Protein AF-A0A955LWX0-F1 (afdb_monomer_lite)

Sequence (192 aa):
MSISSITYSIIDFLIRSRLTRSAQVLFFIVIPILFGSLTPQLALRVIVLFLISYHINFYNDYCDRFEDSIDAKKRARNLFCSPEDSKQFAIAVVFLNALWIIGLGLTLLFDQSFFLYACAGYLFGVVYSHPKIRVRNRTYWDMIWHGMWPVVGGTPVILSATAIPLSIRLASVGLTFLASVLAQMHQQLHDY

Radius of gyration: 17.3 Å; chains: 1; bounding box: 44×36×43 Å

pLDDT: mean 83.44, std 12.36, range [48.94, 96.56]

InterPro domains:
  IPR000537 UbiA prenyltransferase [PF01040] (40-191)
  IPR044878 UbiA prenyltransferase superfamily [G3DSA:1.10.357.140] (14-169)

Structure (mmCIF, N/CA/C/O backbone):
data_AF-A0A955LWX0-F1
#
_entry.id   AF-A0A955LWX0-F1
#
loop_
_atom_site.group_PDB
_atom_site.id
_atom_site.type_symbol
_atom_site.label_atom_id
_atom_site.label_alt_id
_atom_site.label_comp_id
_atom_site.label_asym_id
_atom_site.label_entity_id
_atom_site.label_seq_id
_atom_site.pdbx_PDB_ins_code
_atom_site.Cartn_x
_atom_site.Cartn_y
_atom_site.Cartn_z
_atom_site.occupancy
_atom_site.B_iso_or_equiv
_atom_site.auth_seq_id
_atom_site.auth_comp_id
_atom_site.auth_asym_id
_atom_site.auth_atom_id
_atom_site.pdbx_PDB_model_num
ATOM 1 N N . MET A 1 1 ? 23.527 18.428 -10.996 1.00 52.94 1 MET A N 1
ATOM 2 C CA . MET A 1 1 ? 22.119 18.169 -10.617 1.00 52.94 1 MET A CA 1
ATOM 3 C C . MET A 1 1 ? 21.973 18.407 -9.115 1.00 52.94 1 MET A C 1
ATOM 5 O O . MET A 1 1 ? 22.662 17.734 -8.354 1.00 52.94 1 MET A O 1
ATOM 9 N N . SER A 1 2 ? 21.198 19.408 -8.685 1.00 52.94 2 SER A N 1
ATOM 10 C CA . SER A 1 2 ? 21.061 19.767 -7.261 1.00 52.94 2 SER A CA 1
ATOM 11 C C . SER A 1 2 ? 20.144 18.783 -6.525 1.00 52.94 2 SER A C 1
ATOM 13 O O . SER A 1 2 ? 19.223 18.229 -7.125 1.00 52.94 2 SER A O 1
ATOM 15 N N . ILE A 1 3 ? 20.352 18.596 -5.217 1.00 51.50 3 ILE A N 1
ATOM 16 C CA . ILE A 1 3 ? 19.479 17.777 -4.352 1.00 51.50 3 ILE A CA 1
ATOM 17 C C . ILE A 1 3 ? 18.010 18.213 -4.493 1.00 51.50 3 ILE A C 1
ATOM 19 O O . ILE A 1 3 ? 17.130 17.365 -4.595 1.00 51.50 3 ILE A O 1
ATOM 23 N N . SER A 1 4 ? 17.755 19.519 -4.634 1.00 55.25 4 SER A N 1
ATOM 24 C CA . SER A 1 4 ? 16.410 20.067 -4.842 1.00 55.25 4 SER A CA 1
ATOM 25 C C . SER A 1 4 ? 15.710 19.531 -6.096 1.00 55.25 4 SER A C 1
ATOM 27 O O . SER A 1 4 ? 14.518 19.251 -6.036 1.00 55.25 4 SER A O 1
ATOM 29 N N . SER A 1 5 ? 16.430 19.322 -7.204 1.00 53.25 5 SER A N 1
ATOM 30 C CA . SER A 1 5 ? 15.841 18.808 -8.453 1.00 53.25 5 SER A CA 1
ATOM 31 C C . SER A 1 5 ? 15.412 17.337 -8.360 1.00 53.25 5 SER A C 1
ATOM 33 O O . SER A 1 5 ? 14.410 16.943 -8.953 1.00 53.25 5 SER A O 1
ATOM 35 N N . ILE A 1 6 ? 16.124 16.536 -7.561 1.00 53.84 6 ILE A N 1
ATOM 36 C CA . ILE A 1 6 ? 15.809 15.121 -7.328 1.00 53.84 6 ILE A CA 1
ATOM 37 C C . ILE A 1 6 ? 14.586 15.005 -6.415 1.00 53.84 6 ILE A C 1
ATOM 39 O O . ILE A 1 6 ? 13.656 14.264 -6.725 1.00 53.84 6 ILE A O 1
ATOM 43 N N . THR A 1 7 ? 14.547 15.776 -5.325 1.00 57.62 7 THR A N 1
ATOM 44 C CA . THR A 1 7 ? 13.405 15.786 -4.402 1.00 57.62 7 THR A CA 1
ATOM 45 C C . THR A 1 7 ? 12.128 16.252 -5.102 1.00 57.62 7 THR A C 1
ATOM 47 O O . THR A 1 7 ? 11.073 15.659 -4.901 1.00 57.62 7 THR A O 1
ATOM 50 N N . TYR A 1 8 ? 12.222 17.261 -5.975 1.00 57.12 8 TYR A N 1
ATOM 51 C CA . TYR A 1 8 ? 11.079 17.757 -6.746 1.00 57.12 8 TYR A CA 1
ATOM 52 C C . TYR A 1 8 ? 10.560 16.720 -7.752 1.00 57.12 8 TYR A C 1
ATOM 54 O O . TYR A 1 8 ? 9.354 16.529 -7.860 1.00 57.12 8 TYR A O 1
ATOM 62 N N . SER A 1 9 ? 11.464 16.002 -8.429 1.00 56.12 9 SER A N 1
ATOM 63 C CA . SER A 1 9 ? 11.113 14.919 -9.359 1.00 56.12 9 SER A CA 1
ATOM 64 C C . SER A 1 9 ? 10.406 13.758 -8.651 1.00 56.12 9 SER A C 1
ATOM 66 O O . SER A 1 9 ? 9.380 13.277 -9.126 1.00 56.12 9 SER A O 1
ATOM 68 N N . ILE A 1 10 ? 10.886 13.361 -7.465 1.00 55.59 10 ILE A N 1
ATOM 69 C CA . ILE A 1 10 ? 10.225 12.336 -6.646 1.00 55.59 10 ILE A CA 1
ATOM 70 C C . ILE A 1 10 ? 8.844 12.827 -6.198 1.00 55.59 10 ILE A C 1
ATOM 72 O O . ILE A 1 10 ? 7.869 12.105 -6.353 1.00 55.59 10 ILE A O 1
ATOM 76 N N . ILE A 1 11 ? 8.719 14.056 -5.691 1.00 59.41 11 ILE A N 1
ATOM 77 C CA . ILE A 1 11 ? 7.434 14.585 -5.207 1.00 59.41 11 ILE A CA 1
ATOM 78 C C . ILE A 1 11 ? 6.406 14.718 -6.344 1.00 59.41 11 ILE A C 1
ATOM 80 O O . ILE A 1 11 ? 5.280 14.247 -6.189 1.00 59.41 11 ILE A O 1
ATOM 84 N N . ASP A 1 12 ? 6.774 15.289 -7.494 1.00 51.41 12 ASP A N 1
ATOM 85 C CA . ASP A 1 12 ? 5.869 15.426 -8.649 1.00 51.41 12 ASP A CA 1
ATOM 86 C C . ASP A 1 12 ? 5.446 14.047 -9.197 1.00 51.41 12 ASP A C 1
ATOM 88 O O . ASP A 1 12 ? 4.275 13.818 -9.508 1.00 51.41 12 ASP A O 1
ATOM 92 N N . PHE A 1 13 ? 6.363 13.073 -9.199 1.00 53.59 13 PHE A N 1
ATOM 93 C CA . PHE A 1 13 ? 6.075 11.677 -9.533 1.00 53.59 13 PHE A CA 1
ATOM 94 C C . PHE A 1 13 ? 5.065 11.024 -8.575 1.00 53.59 13 PHE A C 1
ATOM 96 O O . PHE A 1 13 ? 4.112 10.372 -9.021 1.00 53.59 13 PHE A O 1
ATOM 103 N N . LEU A 1 14 ? 5.256 11.201 -7.262 1.00 52.16 14 LEU A N 1
ATOM 104 C CA . LEU A 1 14 ? 4.371 10.651 -6.231 1.00 52.16 14 LEU A CA 1
ATOM 105 C C . LEU A 1 14 ? 2.956 11.247 -6.320 1.00 52.16 14 LEU A C 1
ATOM 107 O O . LEU A 1 14 ? 1.973 10.538 -6.096 1.00 52.16 14 LEU A O 1
ATOM 111 N N . ILE A 1 15 ? 2.851 12.525 -6.696 1.00 53.41 15 ILE A N 1
ATOM 112 C CA . ILE A 1 15 ? 1.578 13.237 -6.857 1.00 53.41 15 ILE A CA 1
ATOM 113 C C . ILE A 1 15 ? 0.840 12.780 -8.126 1.00 53.41 15 ILE A C 1
ATOM 115 O O . ILE A 1 15 ? -0.352 12.479 -8.060 1.00 53.41 15 ILE A O 1
ATOM 119 N N . ARG A 1 16 ? 1.519 12.672 -9.277 1.00 49.97 16 ARG A N 1
ATOM 120 C CA . ARG A 1 16 ? 0.861 12.395 -10.571 1.00 49.97 16 ARG A CA 1
ATOM 121 C C . ARG A 1 16 ? 0.426 10.944 -10.777 1.00 49.97 16 ARG A C 1
ATOM 123 O O . ARG A 1 16 ? -0.542 10.707 -11.493 1.00 49.97 16 ARG A O 1
ATOM 130 N N . SER A 1 17 ? 1.121 9.968 -10.193 1.00 48.94 17 SER A N 1
ATOM 131 C CA . SER A 1 17 ? 0.937 8.554 -10.562 1.00 48.94 17 SER A CA 1
ATOM 132 C C . SER A 1 17 ? -0.046 7.768 -9.680 1.00 48.94 17 SER A C 1
ATOM 134 O O . SER A 1 17 ? -0.407 6.649 -10.047 1.00 48.94 17 SER A O 1
ATOM 136 N N . ARG A 1 18 ? -0.466 8.282 -8.507 1.00 59.38 18 ARG A N 1
ATOM 137 C CA . ARG A 1 18 ? -1.044 7.409 -7.452 1.00 59.38 18 ARG A CA 1
ATOM 138 C C . ARG A 1 18 ? -2.243 7.944 -6.659 1.00 59.38 18 ARG A C 1
ATOM 140 O O . ARG A 1 18 ? -2.721 7.237 -5.774 1.00 59.38 18 ARG A O 1
ATOM 147 N N . LEU A 1 19 ? -2.791 9.116 -6.994 1.00 50.66 19 LEU A N 1
ATOM 148 C CA . LEU A 1 19 ? -3.931 9.734 -6.284 1.00 50.66 19 LEU A CA 1
ATOM 149 C C . LEU A 1 19 ? -5.170 8.822 -6.143 1.00 50.66 19 LEU A C 1
ATOM 151 O O . LEU A 1 19 ? -5.818 8.833 -5.099 1.00 50.66 19 LEU A O 1
ATOM 155 N N . THR A 1 20 ? -5.468 7.972 -7.129 1.00 51.31 20 THR A N 1
ATOM 156 C CA . THR A 1 20 ? -6.607 7.035 -7.075 1.00 51.31 20 THR A CA 1
ATOM 157 C C . THR A 1 20 ? -6.400 5.870 -6.105 1.00 51.31 20 THR A C 1
ATOM 159 O O . THR A 1 20 ? -7.353 5.455 -5.451 1.00 51.31 20 THR A O 1
ATOM 162 N N . ARG A 1 21 ? -5.167 5.369 -5.928 1.00 55.22 21 ARG A N 1
ATOM 163 C CA . ARG A 1 21 ? -4.859 4.329 -4.920 1.00 55.22 21 ARG A CA 1
ATOM 164 C C . ARG A 1 21 ? -4.699 4.932 -3.518 1.00 55.22 21 ARG A C 1
ATOM 166 O O . ARG A 1 21 ? -5.080 4.304 -2.534 1.00 55.22 21 ARG A O 1
ATOM 173 N N . SER A 1 22 ? -4.253 6.188 -3.428 1.00 59.59 22 SER A N 1
ATOM 174 C CA . SER A 1 22 ? -4.265 6.987 -2.193 1.00 59.59 22 SER A CA 1
ATOM 175 C C . SER A 1 22 ? -5.683 7.260 -1.674 1.00 59.59 22 SER A C 1
ATOM 177 O O . SER A 1 22 ? -5.865 7.420 -0.470 1.00 59.59 22 SER A O 1
ATOM 179 N N . ALA A 1 23 ? -6.699 7.267 -2.546 1.00 62.84 23 ALA A N 1
ATOM 180 C CA . ALA A 1 23 ? -8.089 7.501 -2.153 1.00 62.84 23 ALA A CA 1
ATOM 181 C C . ALA A 1 23 ? -8.643 6.422 -1.203 1.00 62.84 23 ALA A C 1
ATOM 183 O O . ALA A 1 23 ? -9.420 6.736 -0.304 1.00 62.84 23 ALA A O 1
ATOM 184 N N . GLN A 1 24 ? -8.192 5.168 -1.332 1.00 66.81 24 GLN A N 1
ATOM 185 C CA . GLN A 1 24 ? -8.552 4.103 -0.386 1.00 66.81 24 GLN A CA 1
ATOM 186 C C . GLN A 1 24 ? -7.947 4.365 0.999 1.00 66.81 24 GLN A C 1
ATOM 188 O O . GLN A 1 24 ? -8.608 4.162 2.013 1.00 66.81 24 GLN A O 1
ATOM 193 N N . VAL A 1 25 ? -6.717 4.889 1.049 1.00 70.50 25 VAL A N 1
ATOM 194 C CA . VAL A 1 25 ? -6.069 5.283 2.309 1.00 70.50 25 VAL A CA 1
ATOM 195 C C . VAL A 1 25 ? -6.791 6.463 2.959 1.00 70.50 25 VAL A C 1
ATOM 197 O O . VAL A 1 25 ? -6.999 6.460 4.170 1.00 70.50 25 VAL A O 1
ATOM 200 N N . LEU A 1 26 ? -7.247 7.431 2.157 1.00 72.38 26 LEU A N 1
ATOM 201 C CA . LEU A 1 26 ? -8.065 8.546 2.639 1.00 72.38 26 LEU A CA 1
ATOM 202 C C . LEU A 1 26 ? -9.364 8.058 3.288 1.00 72.38 26 LEU A C 1
ATOM 204 O O . LEU A 1 26 ? -9.781 8.620 4.296 1.00 72.38 26 LEU A O 1
ATOM 208 N N . PHE A 1 27 ? -9.962 6.976 2.788 1.00 75.06 27 PHE A N 1
ATOM 209 C CA . PHE A 1 27 ? -11.161 6.382 3.383 1.00 75.06 27 PHE A CA 1
ATOM 210 C C . PHE A 1 27 ? -10.931 5.916 4.833 1.00 75.06 27 PHE A C 1
ATOM 212 O O . PHE A 1 27 ? -11.786 6.123 5.695 1.00 75.06 27 PHE A O 1
ATOM 219 N N . PHE A 1 28 ? -9.738 5.386 5.134 1.00 77.25 28 PHE A N 1
ATOM 220 C CA . PHE A 1 28 ? -9.347 4.981 6.491 1.00 77.25 28 PHE A CA 1
ATOM 221 C C . PHE A 1 28 ? -9.039 6.160 7.430 1.00 77.25 28 PHE A C 1
ATOM 223 O O . PHE A 1 28 ? -8.894 5.942 8.628 1.00 77.25 28 PHE A O 1
ATOM 230 N N . ILE A 1 29 ? -8.962 7.393 6.919 1.00 82.94 29 ILE A N 1
ATOM 231 C CA . ILE A 1 29 ? -8.815 8.623 7.718 1.00 82.94 29 ILE A CA 1
ATOM 232 C C . ILE A 1 29 ? -10.163 9.327 7.873 1.00 82.94 29 ILE A C 1
ATOM 234 O O . ILE A 1 29 ? -10.540 9.721 8.975 1.00 82.94 29 ILE A O 1
ATOM 238 N N . VAL A 1 30 ? -10.902 9.469 6.771 1.00 84.81 30 VAL A N 1
ATOM 239 C CA . VAL A 1 30 ? -12.153 10.232 6.714 1.00 84.81 30 VAL A CA 1
ATOM 240 C C . VAL A 1 30 ? -13.203 9.632 7.638 1.00 84.81 30 VAL A C 1
ATOM 242 O O . VAL A 1 30 ? -13.799 10.371 8.415 1.00 84.81 30 VAL A O 1
ATOM 245 N N . ILE A 1 31 ? -13.405 8.310 7.619 1.00 83.94 31 ILE A N 1
ATOM 246 C CA . ILE A 1 31 ? -14.417 7.687 8.482 1.00 83.94 31 ILE A CA 1
ATOM 247 C C . ILE A 1 31 ? -14.078 7.918 9.963 1.00 83.94 31 ILE A C 1
ATOM 249 O O . ILE A 1 31 ? -14.938 8.435 10.675 1.00 83.94 31 ILE A O 1
ATOM 253 N N . PRO A 1 32 ? -12.852 7.651 10.457 1.00 85.19 32 PRO A N 1
ATOM 254 C CA . PRO A 1 32 ? -12.531 7.987 11.837 1.00 85.19 32 PRO A CA 1
ATOM 255 C C . PRO A 1 32 ? -12.725 9.457 12.207 1.00 85.19 32 PRO A C 1
ATOM 257 O O . PRO A 1 32 ? -13.212 9.724 13.304 1.00 85.19 32 PRO A O 1
ATOM 260 N N . ILE A 1 33 ? -12.402 10.397 11.310 1.00 87.31 33 ILE A N 1
ATOM 261 C CA . ILE A 1 33 ? -12.633 11.834 11.530 1.00 87.31 33 ILE A CA 1
ATOM 262 C C . ILE A 1 33 ? -14.126 12.139 11.674 1.00 87.31 33 ILE A C 1
ATOM 264 O O . ILE A 1 33 ? -14.513 12.804 12.632 1.00 87.31 33 ILE A O 1
ATOM 268 N N . LEU A 1 34 ? -14.965 11.629 10.767 1.00 87.88 34 LEU A N 1
ATOM 269 C CA . LEU A 1 34 ? -16.415 11.863 10.784 1.00 87.88 34 LEU A CA 1
ATOM 270 C C . LEU A 1 34 ? -17.077 11.368 12.076 1.00 87.88 34 LEU A C 1
ATOM 272 O O . LEU A 1 34 ? -18.068 11.939 12.519 1.00 87.88 34 LEU A O 1
ATOM 276 N N . PHE A 1 35 ? -16.508 10.333 12.693 1.00 88.31 35 PHE A N 1
ATOM 277 C CA . PHE A 1 35 ? -16.977 9.767 13.958 1.00 88.31 35 PHE A CA 1
ATOM 278 C C . PHE A 1 35 ? -16.221 10.297 15.190 1.00 88.31 35 PHE A C 1
ATOM 280 O O . PHE A 1 35 ? -16.404 9.766 16.282 1.00 88.31 35 PHE A O 1
ATOM 287 N N . GLY A 1 36 ? -15.345 11.302 15.044 1.00 87.06 36 GLY A N 1
ATOM 288 C CA . GLY A 1 36 ? -14.572 11.861 16.163 1.00 87.06 36 GLY A CA 1
ATOM 289 C C . GLY A 1 36 ? -13.649 10.844 16.848 1.00 87.06 36 GLY A C 1
ATOM 290 O O . GLY A 1 36 ? -13.374 10.946 18.038 1.00 87.06 36 GLY A O 1
ATOM 291 N N . SER A 1 37 ? -13.198 9.834 16.103 1.00 88.44 37 SER A N 1
ATOM 292 C CA . SER A 1 37 ? -12.504 8.644 16.615 1.00 88.44 37 SER A CA 1
ATOM 293 C C . SER A 1 37 ? -11.045 8.529 16.168 1.00 88.44 37 SER A C 1
ATOM 295 O O . SER A 1 37 ? -10.390 7.519 16.432 1.00 88.44 37 SER A O 1
ATOM 297 N N . LEU A 1 38 ? -10.514 9.552 15.489 1.00 90.69 38 LEU A N 1
ATOM 298 C CA . LEU A 1 38 ? -9.122 9.570 15.051 1.00 90.69 38 LEU A CA 1
ATOM 299 C C . LEU A 1 38 ? -8.184 9.785 16.248 1.00 90.69 38 LEU A C 1
ATOM 301 O O . LEU A 1 38 ? -7.922 10.910 16.665 1.00 90.69 38 LEU A O 1
ATOM 305 N N . THR A 1 39 ? -7.654 8.691 16.788 1.00 92.25 39 THR A N 1
ATOM 306 C CA . THR A 1 39 ? -6.594 8.726 17.804 1.00 92.25 39 THR A CA 1
ATOM 307 C C . THR A 1 39 ? -5.210 8.815 17.149 1.00 92.25 39 THR A C 1
ATOM 309 O O . THR A 1 39 ? -5.052 8.393 15.997 1.00 92.25 39 THR A O 1
ATOM 312 N N . PRO A 1 40 ? -4.167 9.291 17.859 1.00 92.25 40 PRO A N 1
ATOM 313 C CA . PRO A 1 40 ? -2.793 9.265 17.349 1.00 92.25 40 PRO A CA 1
ATOM 314 C C . PRO A 1 40 ? -2.333 7.858 16.939 1.00 92.25 40 PRO A C 1
ATOM 316 O O . PRO A 1 40 ? -1.665 7.690 15.921 1.00 92.25 40 PRO A O 1
ATOM 319 N N . GLN A 1 41 ? -2.741 6.832 17.692 1.00 92.06 41 GLN A N 1
ATOM 320 C CA . GLN A 1 41 ? -2.445 5.435 17.383 1.00 92.06 41 GLN A CA 1
ATOM 321 C C . GLN A 1 41 ? -3.115 5.000 16.076 1.00 92.06 41 GLN A C 1
ATOM 323 O O . GLN A 1 41 ? -2.469 4.361 15.247 1.00 92.06 41 GLN A O 1
ATOM 328 N N . LEU A 1 42 ? -4.384 5.363 15.863 1.00 91.12 42 LEU A N 1
ATOM 329 C CA . LEU A 1 42 ? -5.096 5.053 14.624 1.00 91.12 42 LEU A CA 1
ATOM 330 C C . LEU A 1 42 ? -4.486 5.795 13.428 1.00 91.12 42 LEU A C 1
ATOM 332 O O . LEU A 1 42 ? -4.263 5.184 12.385 1.00 91.12 42 LEU A O 1
ATOM 336 N N . ALA A 1 43 ? -4.136 7.072 13.593 1.00 91.19 43 ALA A N 1
ATOM 337 C CA . ALA A 1 43 ? -3.443 7.848 12.567 1.00 91.19 43 ALA A CA 1
ATOM 338 C C . ALA A 1 43 ? -2.106 7.198 12.173 1.00 91.19 43 ALA A C 1
ATOM 340 O O . ALA A 1 43 ? -1.821 7.037 10.986 1.00 91.19 43 ALA A O 1
ATOM 341 N N . LEU A 1 44 ? -1.316 6.739 13.150 1.00 93.19 44 LEU A N 1
ATOM 342 C CA . LEU A 1 44 ? -0.051 6.054 12.886 1.00 93.19 44 LEU A CA 1
ATOM 343 C C . LEU A 1 44 ? -0.254 4.704 12.174 1.00 93.19 44 LEU A C 1
ATOM 345 O O . LEU A 1 44 ? 0.510 4.375 11.268 1.00 93.19 44 LEU A O 1
ATOM 349 N N . ARG A 1 45 ? -1.313 3.949 12.502 1.00 92.56 45 ARG A N 1
ATOM 350 C CA . ARG A 1 45 ? -1.685 2.721 11.767 1.00 92.56 45 ARG A CA 1
ATOM 351 C C . ARG A 1 45 ? -2.050 3.011 10.311 1.00 92.56 45 ARG A C 1
ATOM 353 O O . ARG A 1 45 ? -1.665 2.2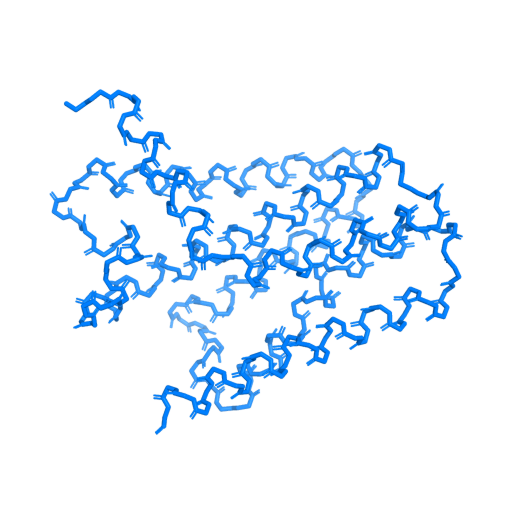47 9.428 1.00 92.56 45 ARG A O 1
ATOM 360 N N . VAL A 1 46 ? -2.737 4.123 10.043 1.00 90.56 46 VAL A N 1
ATOM 361 C CA . VAL A 1 46 ? -3.019 4.556 8.666 1.00 90.56 46 VAL A CA 1
ATOM 362 C C . VAL A 1 46 ? -1.734 4.940 7.927 1.00 90.56 46 VAL A C 1
ATOM 364 O O . VAL A 1 46 ? -1.569 4.559 6.770 1.00 90.56 46 VAL A O 1
ATOM 367 N N . ILE A 1 47 ? -0.797 5.631 8.586 1.00 91.88 47 ILE A N 1
ATOM 368 C CA . ILE A 1 47 ? 0.521 5.945 8.006 1.00 91.88 47 ILE A CA 1
ATOM 369 C C . ILE A 1 47 ? 1.265 4.657 7.636 1.00 91.88 47 ILE A C 1
ATOM 371 O O . ILE A 1 47 ? 1.800 4.555 6.535 1.00 91.88 47 ILE A O 1
ATOM 375 N N . VAL A 1 48 ? 1.255 3.644 8.506 1.00 92.94 48 VAL A N 1
ATOM 376 C CA . VAL A 1 48 ? 1.829 2.329 8.184 1.00 92.94 48 VAL A CA 1
ATOM 377 C C . VAL A 1 48 ? 1.167 1.731 6.944 1.00 92.94 48 VAL A C 1
ATOM 379 O O . VAL A 1 48 ? 1.866 1.337 6.013 1.00 92.94 48 VAL A O 1
ATOM 382 N N . LEU A 1 49 ? -0.166 1.698 6.885 1.00 90.25 49 LEU A N 1
ATOM 383 C CA . LEU A 1 49 ? -0.886 1.163 5.728 1.00 90.25 49 LEU A CA 1
ATOM 384 C C . LEU A 1 49 ? -0.557 1.923 4.434 1.00 90.25 49 LEU A C 1
ATOM 386 O O . LEU A 1 49 ? -0.427 1.315 3.367 1.00 90.25 49 LEU A O 1
ATOM 390 N N . PHE A 1 50 ? -0.383 3.241 4.526 1.00 89.12 50 PHE A N 1
ATOM 391 C CA . PHE A 1 50 ? 0.071 4.069 3.416 1.00 89.12 50 PHE A CA 1
ATOM 392 C C . PHE A 1 50 ? 1.462 3.645 2.935 1.00 89.12 50 PHE A C 1
ATOM 394 O O . PHE A 1 50 ? 1.635 3.417 1.739 1.00 89.12 50 PHE A O 1
ATOM 401 N N . LEU A 1 51 ? 2.423 3.468 3.848 1.00 92.00 51 LEU A N 1
ATOM 402 C CA . LEU A 1 51 ? 3.783 3.022 3.523 1.00 92.00 51 LEU A CA 1
ATOM 403 C C . LEU A 1 51 ? 3.788 1.642 2.856 1.00 92.00 51 LEU A C 1
ATOM 405 O O . LEU A 1 51 ? 4.447 1.473 1.830 1.00 92.00 51 LEU A O 1
ATOM 409 N N . ILE A 1 52 ? 3.005 0.686 3.374 1.00 91.25 52 ILE A N 1
ATOM 410 C CA . ILE A 1 52 ? 2.872 -0.648 2.768 1.00 91.25 52 ILE A CA 1
ATOM 411 C C . ILE A 1 52 ? 2.282 -0.524 1.357 1.00 91.25 52 ILE A C 1
ATOM 413 O O . ILE A 1 52 ? 2.847 -1.053 0.403 1.00 91.25 52 ILE A O 1
ATOM 417 N N . SER A 1 53 ? 1.185 0.224 1.194 1.00 88.38 53 SER A N 1
ATOM 418 C CA . SER A 1 53 ? 0.554 0.447 -0.117 1.00 88.38 53 SER A CA 1
ATOM 419 C C . SER A 1 53 ? 1.543 1.057 -1.112 1.00 88.38 53 SER A C 1
ATOM 421 O O . SER A 1 53 ? 1.630 0.641 -2.268 1.00 88.38 53 SER A O 1
ATOM 423 N N . TYR A 1 54 ? 2.316 2.049 -0.669 1.00 88.88 54 TYR A N 1
ATOM 424 C CA . TYR A 1 54 ? 3.328 2.702 -1.487 1.00 88.88 54 TYR A CA 1
ATOM 425 C C . TYR A 1 54 ? 4.443 1.749 -1.891 1.00 88.88 54 TYR A C 1
ATOM 427 O O . TYR A 1 54 ? 4.793 1.715 -3.073 1.00 88.88 54 TYR A O 1
ATOM 435 N N . HIS A 1 55 ? 4.944 0.954 -0.944 1.00 91.94 55 HIS A N 1
ATOM 436 C CA . HIS A 1 55 ? 5.944 -0.071 -1.201 1.00 91.94 55 HIS A CA 1
ATOM 437 C C . HIS A 1 55 ? 5.452 -1.069 -2.243 1.00 91.94 55 HIS A C 1
ATOM 439 O O . HIS A 1 55 ? 6.150 -1.297 -3.219 1.00 91.94 55 HIS A O 1
ATOM 445 N N . ILE A 1 56 ? 4.253 -1.637 -2.079 1.00 90.62 56 ILE A N 1
ATOM 446 C CA . ILE A 1 56 ? 3.704 -2.636 -3.010 1.00 90.62 56 ILE A CA 1
ATOM 447 C C . ILE A 1 56 ? 3.638 -2.073 -4.428 1.00 90.62 56 ILE A C 1
ATOM 449 O O . ILE A 1 56 ? 4.070 -2.719 -5.378 1.00 90.62 56 ILE A O 1
ATOM 453 N N . ASN A 1 57 ? 3.158 -0.841 -4.572 1.00 87.31 57 ASN A N 1
ATOM 454 C CA . ASN A 1 57 ? 3.107 -0.182 -5.869 1.00 87.31 57 ASN A CA 1
ATOM 455 C C . ASN A 1 57 ? 4.519 0.080 -6.439 1.00 87.31 57 ASN A C 1
ATOM 457 O O . ASN A 1 57 ? 4.739 -0.085 -7.630 1.00 87.31 57 ASN A O 1
ATOM 461 N N . PHE A 1 58 ? 5.491 0.489 -5.614 1.00 90.56 58 PHE A N 1
ATOM 462 C CA . PHE A 1 58 ? 6.888 0.676 -6.045 1.00 90.56 58 PHE A CA 1
ATOM 463 C C . PHE A 1 58 ? 7.561 -0.654 -6.418 1.00 90.56 58 PHE A C 1
ATOM 465 O O . PHE A 1 58 ? 8.340 -0.720 -7.363 1.00 90.56 58 PHE A O 1
ATOM 472 N N . TYR A 1 59 ? 7.238 -1.723 -5.696 1.00 93.06 59 TYR A N 1
ATOM 473 C CA . TYR A 1 59 ? 7.707 -3.072 -5.972 1.00 93.06 59 TYR A CA 1
ATOM 474 C C . TYR A 1 59 ? 7.135 -3.604 -7.289 1.00 93.06 59 TYR A C 1
ATOM 476 O O . TYR A 1 59 ? 7.853 -4.256 -8.045 1.00 93.06 59 TYR A O 1
ATOM 484 N N . ASN A 1 60 ? 5.871 -3.289 -7.585 1.00 91.56 60 ASN A N 1
ATOM 485 C CA . ASN A 1 60 ? 5.254 -3.590 -8.872 1.00 91.56 60 ASN A CA 1
ATOM 486 C C . ASN A 1 60 ? 6.011 -2.900 -10.016 1.00 91.56 60 ASN A C 1
ATOM 488 O O . ASN A 1 60 ? 6.489 -3.584 -10.911 1.00 91.56 60 ASN A O 1
ATOM 492 N N . ASP A 1 61 ? 6.250 -1.587 -9.919 1.00 90.88 61 ASP A N 1
ATOM 493 C CA . ASP A 1 61 ? 7.033 -0.838 -10.916 1.00 90.88 61 ASP A CA 1
ATOM 494 C C . ASP A 1 61 ? 8.446 -1.429 -11.098 1.00 90.88 61 ASP A C 1
ATOM 496 O O . ASP A 1 61 ? 8.949 -1.542 -12.218 1.00 90.88 61 ASP A O 1
ATOM 500 N N . TYR A 1 62 ? 9.085 -1.853 -10.001 1.00 92.50 62 TYR A N 1
ATOM 501 C CA . TYR A 1 62 ? 10.387 -2.517 -10.051 1.00 92.50 62 TYR A CA 1
ATOM 502 C C . TYR A 1 62 ? 10.333 -3.839 -10.823 1.00 92.50 62 TYR A C 1
ATOM 504 O O . TYR A 1 62 ? 11.232 -4.113 -11.620 1.00 92.50 62 TYR A O 1
ATOM 512 N N . CYS A 1 63 ? 9.314 -4.668 -10.587 1.00 93.38 63 CYS A N 1
ATOM 513 C CA . CYS A 1 63 ? 9.139 -5.945 -11.282 1.00 93.38 63 CYS A CA 1
ATOM 514 C C . CYS A 1 63 ? 8.781 -5.742 -12.761 1.00 93.38 63 CYS A C 1
ATOM 516 O O . CYS A 1 63 ? 9.294 -6.464 -13.615 1.00 93.38 63 CYS A O 1
ATOM 518 N N . ASP A 1 64 ? 7.976 -4.724 -13.053 1.00 90.94 64 ASP A N 1
ATOM 519 C CA . ASP A 1 64 ? 7.436 -4.426 -14.379 1.00 90.94 64 ASP A CA 1
ATOM 520 C C . ASP A 1 64 ? 8.405 -3.646 -15.269 1.00 90.94 64 ASP A C 1
ATOM 522 O O . ASP A 1 64 ? 8.147 -3.491 -16.457 1.00 90.94 64 ASP A O 1
ATOM 526 N N . ARG A 1 65 ? 9.542 -3.181 -14.737 1.00 91.38 65 ARG A N 1
ATOM 527 C CA . ARG A 1 65 ? 10.479 -2.274 -15.426 1.00 91.38 65 ARG A CA 1
ATOM 528 C C . ARG A 1 65 ? 10.854 -2.670 -16.858 1.00 91.38 65 ARG A C 1
ATOM 530 O O . ARG A 1 65 ? 11.090 -1.802 -17.687 1.00 91.38 65 ARG A O 1
ATOM 537 N N . PHE A 1 66 ? 10.940 -3.965 -17.156 1.00 90.44 66 PHE A N 1
ATOM 538 C CA . PHE A 1 66 ? 11.270 -4.432 -18.503 1.00 90.44 66 PHE A CA 1
ATOM 539 C C . PHE A 1 66 ? 10.056 -4.352 -19.437 1.00 90.44 66 PHE A C 1
ATOM 541 O O . PHE A 1 66 ? 10.188 -3.894 -20.566 1.00 90.44 66 PHE A O 1
ATOM 548 N N . GLU A 1 67 ? 8.870 -4.722 -18.955 1.00 89.44 67 GLU A N 1
ATOM 549 C CA . GLU A 1 67 ? 7.617 -4.647 -19.717 1.00 89.44 67 GLU A CA 1
ATOM 550 C C . GLU A 1 67 ? 7.206 -3.184 -19.944 1.00 89.44 67 GLU A C 1
ATOM 552 O O . GLU A 1 67 ? 6.903 -2.778 -21.065 1.00 89.44 67 GLU A O 1
ATOM 557 N N . ASP A 1 68 ? 7.281 -2.364 -18.896 1.00 90.56 68 ASP A N 1
ATOM 558 C CA . ASP A 1 68 ? 6.934 -0.944 -18.932 1.00 90.56 68 ASP A CA 1
ATOM 559 C C . ASP A 1 68 ? 7.889 -0.117 -19.800 1.00 90.56 68 ASP A C 1
ATOM 561 O O . ASP A 1 68 ? 7.492 0.930 -20.308 1.00 90.56 68 ASP A O 1
ATOM 565 N N . SER A 1 69 ? 9.127 -0.577 -20.020 1.00 90.25 69 SER A N 1
ATOM 566 C CA . SER A 1 69 ? 10.092 0.134 -20.871 1.00 90.25 69 SER A CA 1
ATOM 567 C C . SER A 1 69 ? 9.717 0.142 -22.361 1.00 90.25 69 SER A C 1
ATOM 569 O O . SER A 1 69 ? 10.207 0.993 -23.110 1.00 90.25 69 SER A O 1
ATOM 571 N N . ILE A 1 70 ? 8.829 -0.768 -22.781 1.00 91.25 70 ILE A N 1
ATOM 572 C CA . ILE A 1 70 ? 8.360 -0.916 -24.166 1.00 91.25 70 ILE A CA 1
ATOM 573 C C . ILE A 1 70 ? 7.299 0.145 -24.502 1.00 91.25 70 ILE A C 1
ATOM 575 O O . ILE A 1 70 ? 7.278 0.679 -25.611 1.00 91.25 70 ILE A O 1
ATOM 579 N N . ASP A 1 71 ? 6.435 0.492 -23.546 1.00 87.75 71 ASP A N 1
ATOM 580 C CA . ASP A 1 71 ? 5.383 1.498 -23.717 1.00 87.75 71 ASP A CA 1
ATOM 581 C C . ASP A 1 71 ? 5.890 2.880 -23.282 1.00 87.75 71 ASP A C 1
ATOM 583 O O . ASP A 1 71 ? 6.183 3.116 -22.111 1.00 87.75 71 ASP A O 1
ATOM 587 N N . ALA A 1 72 ? 5.941 3.839 -24.213 1.00 87.31 72 ALA A N 1
ATOM 588 C CA . ALA A 1 72 ? 6.443 5.187 -23.948 1.00 87.31 72 ALA A CA 1
ATOM 589 C C . ALA A 1 72 ? 5.718 5.907 -22.792 1.00 87.31 72 ALA A C 1
ATOM 591 O O . ALA A 1 72 ? 6.358 6.642 -22.035 1.00 87.31 72 ALA A O 1
ATOM 592 N N . LYS A 1 73 ? 4.404 5.690 -22.626 1.00 85.81 73 LYS A N 1
ATOM 593 C CA . LYS A 1 73 ? 3.619 6.293 -21.539 1.00 85.81 73 LYS A CA 1
ATOM 594 C C . LYS A 1 73 ? 3.940 5.644 -20.197 1.00 85.81 73 LYS A C 1
ATOM 596 O O . LYS A 1 73 ? 3.995 6.352 -19.193 1.00 85.81 73 LYS A O 1
ATOM 601 N N . LYS A 1 74 ? 4.141 4.321 -20.161 1.00 85.00 74 LYS A N 1
ATOM 602 C CA . LYS A 1 74 ? 4.485 3.584 -18.929 1.00 85.00 74 LYS A CA 1
ATOM 603 C C . LYS A 1 74 ? 5.934 3.827 -18.517 1.00 85.00 74 LYS A C 1
ATOM 605 O O . LYS A 1 74 ? 6.190 4.135 -17.356 1.00 85.00 74 LYS A O 1
ATOM 610 N N . ARG A 1 75 ? 6.852 3.841 -19.481 1.00 87.00 75 ARG A N 1
ATOM 611 C CA . ARG A 1 75 ? 8.261 4.191 -19.286 1.00 87.00 75 ARG A CA 1
ATOM 612 C C . ARG A 1 75 ? 8.434 5.565 -18.647 1.00 87.00 75 ARG A C 1
ATOM 614 O O . ARG A 1 75 ? 9.177 5.697 -17.682 1.00 87.00 75 ARG A O 1
ATOM 621 N N . ALA A 1 76 ? 7.721 6.581 -19.141 1.00 83.81 76 ALA A N 1
ATOM 622 C CA . ALA A 1 76 ? 7.826 7.949 -18.626 1.00 83.81 76 ALA A CA 1
ATOM 623 C C . ALA A 1 76 ? 7.412 8.091 -17.146 1.00 83.81 76 ALA A C 1
ATOM 625 O O . ALA A 1 76 ? 7.803 9.053 -16.489 1.00 83.81 76 ALA A O 1
ATOM 626 N N . ARG A 1 77 ? 6.627 7.141 -16.621 1.00 81.50 77 ARG A N 1
ATOM 627 C CA . ARG A 1 77 ? 6.102 7.134 -15.247 1.00 81.50 77 ARG A CA 1
ATOM 628 C C . ARG A 1 77 ? 6.647 5.997 -14.381 1.00 81.50 77 ARG A C 1
ATOM 630 O O . ARG A 1 77 ? 6.094 5.777 -13.312 1.00 81.50 77 ARG A O 1
ATOM 637 N N . ASN A 1 78 ? 7.655 5.245 -14.812 1.00 86.69 78 ASN A N 1
ATOM 638 C CA . ASN A 1 78 ? 8.249 4.176 -14.011 1.00 86.69 78 ASN A CA 1
ATOM 639 C C . ASN A 1 78 ? 9.737 4.484 -13.807 1.00 86.69 78 ASN A C 1
ATOM 641 O O . ASN A 1 78 ? 10.541 4.415 -14.735 1.00 86.69 78 ASN A O 1
ATOM 645 N N . LEU A 1 79 ? 10.105 4.815 -12.566 1.00 84.81 79 LEU A N 1
ATOM 646 C CA . LEU A 1 79 ? 11.469 5.220 -12.194 1.00 84.81 79 LEU A CA 1
ATOM 647 C C . LEU A 1 79 ? 12.516 4.123 -12.435 1.00 84.81 79 LEU A C 1
ATOM 649 O O . LEU A 1 79 ? 13.706 4.421 -12.502 1.00 84.81 79 LEU A O 1
ATOM 653 N N . PHE A 1 80 ? 12.090 2.867 -12.569 1.00 88.69 80 PHE A N 1
ATOM 654 C CA . PHE A 1 80 ? 12.971 1.730 -12.814 1.00 88.69 80 PHE A CA 1
ATOM 655 C C . PHE A 1 80 ? 13.216 1.457 -14.304 1.00 88.69 80 PHE A C 1
ATOM 657 O O . PHE A 1 80 ? 14.075 0.636 -14.622 1.00 88.69 80 PHE A O 1
ATOM 664 N N . CYS A 1 81 ? 12.500 2.135 -15.210 1.00 86.50 81 CYS A N 1
ATOM 665 C CA . CYS A 1 81 ? 12.655 1.968 -16.659 1.00 86.50 81 CYS A CA 1
ATOM 666 C C . CYS A 1 81 ? 13.819 2.765 -17.270 1.00 86.50 81 CYS A C 1
ATOM 668 O O . CYS A 1 81 ? 14.115 2.567 -18.445 1.00 86.50 81 CYS A O 1
ATOM 670 N N . SER A 1 82 ? 14.484 3.634 -16.500 1.00 71.81 82 SER A N 1
ATOM 671 C CA . SER A 1 82 ? 15.636 4.433 -16.950 1.00 71.81 82 SER A CA 1
ATOM 672 C C . SER A 1 82 ? 16.946 3.959 -16.298 1.00 71.81 82 SER A C 1
ATOM 674 O O . SER A 1 82 ? 17.547 4.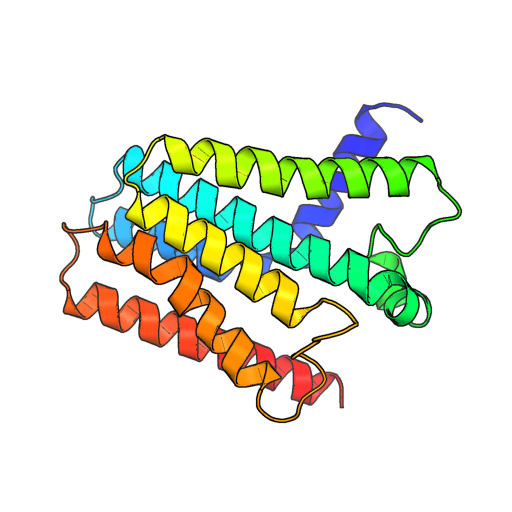704 -15.526 1.00 71.81 82 SER A O 1
ATOM 676 N N . PRO A 1 83 ? 17.419 2.724 -16.562 1.00 63.06 83 PRO A N 1
ATOM 677 C CA . PRO A 1 83 ? 18.662 2.216 -15.975 1.00 63.06 83 PRO A CA 1
ATOM 678 C C . PRO A 1 83 ? 19.912 2.963 -16.467 1.00 63.06 83 PRO A C 1
ATOM 680 O O . PRO A 1 83 ? 20.967 2.859 -15.846 1.00 63.06 83 PRO A O 1
ATOM 683 N N . GLU A 1 84 ? 19.790 3.723 -17.559 1.00 65.12 84 GLU A N 1
ATOM 684 C CA . GLU A 1 84 ? 20.836 4.598 -18.101 1.00 65.12 84 GLU A CA 1
ATOM 685 C C . GLU A 1 84 ? 21.237 5.700 -17.103 1.00 65.12 84 GLU A C 1
ATOM 687 O O . GLU A 1 84 ? 22.402 6.094 -17.051 1.00 65.12 84 GLU A O 1
ATOM 692 N N . ASP A 1 85 ? 20.306 6.131 -16.241 1.00 72.62 85 ASP A N 1
ATOM 693 C CA . ASP A 1 85 ? 20.603 6.964 -15.076 1.00 72.62 85 ASP A CA 1
ATOM 694 C C . ASP A 1 85 ? 20.773 6.070 -13.837 1.00 72.62 85 ASP A C 1
ATOM 696 O O . ASP A 1 85 ? 19.862 5.857 -13.027 1.00 72.62 85 ASP A O 1
ATOM 700 N N . SER A 1 86 ? 21.987 5.531 -13.688 1.00 76.81 86 SER A N 1
ATOM 701 C CA . SER A 1 86 ? 22.366 4.652 -12.572 1.00 76.81 86 SER A CA 1
ATOM 702 C C . SER A 1 86 ? 22.079 5.265 -11.196 1.00 76.81 86 SER A C 1
ATOM 704 O O . SER A 1 86 ? 21.806 4.541 -10.233 1.00 76.81 86 SER A O 1
ATOM 706 N N . LYS A 1 87 ? 22.072 6.600 -11.093 1.00 81.25 87 LYS A N 1
ATOM 707 C CA . LYS A 1 87 ? 21.761 7.321 -9.860 1.00 81.25 87 LYS A CA 1
ATOM 708 C C . LYS A 1 87 ? 20.263 7.316 -9.571 1.00 81.25 87 LYS A C 1
ATOM 710 O O . LYS A 1 87 ? 19.880 7.054 -8.431 1.00 81.25 87 LYS A O 1
ATOM 715 N N . GLN A 1 88 ? 19.419 7.588 -10.566 1.00 79.31 88 GLN A N 1
ATOM 716 C CA . GLN A 1 88 ? 17.963 7.556 -10.396 1.00 79.31 88 GLN A CA 1
ATOM 717 C C . GLN A 1 88 ? 17.481 6.155 -9.999 1.00 79.31 88 GLN A C 1
ATOM 719 O O . GLN A 1 88 ? 16.702 6.020 -9.052 1.00 79.31 88 GLN A O 1
ATOM 724 N N . PHE A 1 89 ? 18.010 5.116 -10.650 1.00 84.81 89 PHE A N 1
ATOM 725 C CA . PHE A 1 89 ? 17.714 3.729 -10.298 1.00 84.81 89 PHE A CA 1
ATOM 726 C C . PHE A 1 89 ? 18.135 3.401 -8.858 1.00 84.81 89 PHE A C 1
ATOM 728 O O . PHE A 1 89 ? 17.341 2.857 -8.088 1.00 84.81 89 PHE A O 1
ATOM 735 N N . ALA A 1 90 ? 19.355 3.778 -8.455 1.00 85.00 90 ALA A N 1
ATOM 736 C CA . ALA A 1 90 ? 19.839 3.553 -7.093 1.00 85.00 90 ALA A CA 1
ATOM 737 C C . ALA A 1 90 ? 18.951 4.240 -6.042 1.00 85.00 90 ALA A C 1
ATOM 739 O O . ALA A 1 90 ? 18.597 3.625 -5.037 1.00 85.00 90 ALA A O 1
ATOM 740 N N . ILE A 1 91 ? 18.531 5.485 -6.291 1.00 85.75 91 ILE A N 1
ATOM 741 C CA . ILE A 1 91 ? 17.617 6.217 -5.403 1.00 85.75 91 ILE A CA 1
ATOM 742 C C . ILE A 1 91 ? 16.262 5.510 -5.310 1.00 85.75 91 ILE A C 1
ATOM 744 O O . ILE A 1 91 ? 15.739 5.351 -4.209 1.00 85.75 91 ILE A O 1
ATOM 748 N N . ALA A 1 92 ? 15.708 5.047 -6.433 1.00 86.38 92 ALA A N 1
ATOM 749 C CA . ALA A 1 92 ? 14.440 4.322 -6.449 1.00 86.38 92 ALA A CA 1
ATOM 750 C C . ALA A 1 92 ? 14.519 3.008 -5.649 1.00 86.38 92 ALA A C 1
ATOM 752 O O . ALA A 1 92 ? 13.597 2.687 -4.898 1.00 86.38 92 ALA A O 1
ATOM 753 N N . VAL A 1 93 ? 15.639 2.280 -5.740 1.00 88.50 93 VAL A N 1
ATOM 754 C CA . VAL A 1 93 ? 15.888 1.067 -4.943 1.00 88.50 93 VAL A CA 1
ATOM 755 C C . VAL A 1 93 ? 16.037 1.391 -3.455 1.00 88.50 93 VAL A C 1
ATOM 757 O O . VAL A 1 93 ? 15.450 0.700 -2.621 1.00 88.50 93 VAL A O 1
ATOM 760 N N . VAL A 1 94 ? 16.783 2.438 -3.092 1.00 90.31 94 VAL A N 1
ATOM 761 C CA . VAL A 1 94 ? 16.908 2.874 -1.689 1.00 90.31 94 VAL A CA 1
ATOM 762 C C . VAL A 1 94 ? 15.543 3.264 -1.130 1.00 90.31 94 VAL A C 1
ATOM 764 O O . VAL A 1 94 ? 15.189 2.835 -0.036 1.00 90.31 94 VAL A O 1
ATOM 767 N N . PHE A 1 95 ? 14.752 4.018 -1.892 1.00 89.69 95 PHE A N 1
ATOM 768 C CA . PHE A 1 95 ? 13.413 4.431 -1.488 1.00 89.69 95 PHE A CA 1
ATOM 769 C C . PHE A 1 95 ? 12.472 3.235 -1.302 1.00 89.69 95 PHE A C 1
ATOM 771 O O . PHE A 1 95 ? 11.796 3.151 -0.279 1.00 89.69 95 PHE A O 1
ATOM 778 N N . LEU A 1 96 ? 12.486 2.268 -2.228 1.00 90.88 96 LEU A N 1
ATOM 779 C CA . LEU A 1 96 ? 11.742 1.012 -2.098 1.00 90.88 96 LEU A CA 1
ATOM 780 C C . LEU A 1 96 ? 12.084 0.294 -0.780 1.00 90.88 96 LEU A C 1
ATOM 782 O O . LEU A 1 96 ? 11.185 -0.033 -0.009 1.00 90.88 96 LEU A O 1
ATOM 786 N N . ASN A 1 97 ? 13.372 0.103 -0.482 1.00 92.06 97 ASN A N 1
ATOM 787 C CA . ASN A 1 97 ? 13.797 -0.558 0.756 1.00 92.06 97 ASN A CA 1
ATOM 788 C C . ASN A 1 97 ? 13.456 0.267 2.007 1.00 92.06 97 ASN A C 1
ATOM 790 O O . ASN A 1 97 ? 13.041 -0.296 3.018 1.00 92.06 97 ASN A O 1
ATOM 794 N N . ALA A 1 98 ? 13.577 1.595 1.942 1.00 93.19 98 ALA A N 1
ATOM 795 C CA . ALA A 1 98 ? 13.221 2.480 3.045 1.00 93.19 98 ALA A CA 1
ATOM 796 C C . ALA A 1 98 ? 11.728 2.388 3.391 1.00 93.19 98 ALA A C 1
ATOM 798 O O . ALA A 1 98 ? 11.392 2.303 4.569 1.00 93.19 98 ALA A O 1
ATOM 799 N N . LEU A 1 99 ? 10.835 2.335 2.394 1.00 92.81 99 LEU A N 1
ATOM 800 C CA . LEU A 1 99 ? 9.398 2.145 2.626 1.00 92.81 99 LEU A CA 1
ATOM 801 C C . LEU A 1 99 ? 9.118 0.843 3.385 1.00 92.81 99 LEU A C 1
ATOM 803 O O . LEU A 1 99 ? 8.327 0.848 4.329 1.00 92.81 99 LEU A O 1
ATOM 807 N N . TRP A 1 100 ? 9.796 -0.246 3.011 1.00 93.50 100 TRP A N 1
ATOM 808 C CA . TRP A 1 100 ? 9.652 -1.538 3.681 1.00 93.50 100 TRP A CA 1
ATOM 809 C C . TRP A 1 100 ? 10.160 -1.501 5.125 1.00 93.50 100 TRP A C 1
ATOM 811 O O . TRP A 1 100 ? 9.420 -1.848 6.047 1.00 93.50 100 TRP A O 1
ATOM 821 N N . ILE A 1 101 ? 11.398 -1.034 5.324 1.00 95.94 101 ILE A N 1
ATOM 822 C CA . ILE A 1 101 ? 12.059 -0.991 6.635 1.00 95.94 101 ILE A CA 1
ATOM 823 C C . ILE A 1 101 ? 11.306 -0.065 7.589 1.00 95.94 101 ILE A C 1
ATOM 825 O O . ILE A 1 101 ? 11.021 -0.457 8.716 1.00 95.94 101 ILE A O 1
ATOM 829 N N . ILE A 1 102 ? 10.949 1.144 7.148 1.00 96.50 102 ILE A N 1
ATOM 830 C CA . ILE A 1 102 ? 10.217 2.107 7.978 1.00 96.50 102 ILE A CA 1
ATOM 831 C C . ILE A 1 102 ? 8.805 1.585 8.251 1.00 96.50 102 ILE A C 1
ATOM 833 O O . ILE A 1 102 ? 8.362 1.606 9.396 1.00 96.50 102 ILE A O 1
ATOM 837 N N . GLY A 1 103 ? 8.103 1.076 7.233 1.00 94.81 103 GLY A N 1
ATOM 838 C CA . GLY A 1 103 ? 6.746 0.564 7.398 1.00 94.81 103 GLY A CA 1
ATOM 839 C C . GLY A 1 103 ? 6.673 -0.617 8.370 1.00 94.81 103 GLY A C 1
ATOM 840 O O . GLY A 1 103 ? 5.826 -0.606 9.259 1.00 94.81 103 GLY A O 1
ATOM 841 N N . LEU A 1 104 ? 7.577 -1.600 8.261 1.00 95.19 104 LEU A N 1
ATOM 842 C CA . LEU A 1 104 ? 7.671 -2.691 9.240 1.00 95.19 104 LEU A CA 1
ATOM 843 C C . LEU A 1 104 ? 8.186 -2.211 10.599 1.00 95.19 104 LEU A C 1
ATOM 845 O O . LEU A 1 104 ? 7.643 -2.610 11.624 1.00 95.19 104 LEU A O 1
ATOM 849 N N . GLY A 1 105 ? 9.187 -1.334 10.639 1.00 96.56 105 GLY A N 1
ATOM 850 C CA . GLY A 1 105 ? 9.732 -0.805 11.890 1.00 96.56 105 GLY A CA 1
ATOM 851 C C . GLY A 1 105 ? 8.670 -0.095 12.729 1.00 96.56 105 GLY A C 1
ATOM 852 O O . GLY A 1 105 ? 8.557 -0.346 13.925 1.00 96.56 105 GLY A O 1
ATOM 853 N N . LEU A 1 106 ? 7.815 0.711 12.094 1.00 96.50 106 LEU A N 1
ATOM 854 C CA . LEU A 1 106 ? 6.686 1.363 12.761 1.00 96.50 106 LEU A CA 1
ATOM 855 C C . LEU A 1 106 ? 5.650 0.365 13.292 1.00 96.50 106 LEU A C 1
ATOM 857 O O . LEU A 1 106 ? 4.971 0.666 14.272 1.00 96.50 106 LEU A O 1
ATOM 861 N N . THR A 1 107 ? 5.528 -0.825 12.694 1.00 95.69 107 THR A N 1
ATOM 862 C CA . THR A 1 107 ? 4.572 -1.833 13.181 1.00 95.69 107 THR A CA 1
ATOM 863 C C . THR A 1 107 ? 4.958 -2.418 14.539 1.00 95.69 107 THR A C 1
ATOM 865 O O . THR A 1 107 ? 4.080 -2.870 15.268 1.00 95.69 107 THR A O 1
ATOM 868 N N . LEU A 1 108 ? 6.239 -2.326 14.921 1.00 95.12 108 LEU A N 1
ATOM 869 C CA . LEU A 1 108 ? 6.749 -2.758 16.228 1.00 95.12 108 LEU A CA 1
ATOM 870 C C . LEU A 1 108 ? 6.232 -1.899 17.395 1.00 95.12 108 LEU A C 1
ATOM 872 O O . LEU A 1 108 ? 6.361 -2.297 18.547 1.00 95.12 108 LEU A O 1
ATOM 876 N N . LEU A 1 109 ? 5.643 -0.732 17.110 1.00 95.44 109 LEU A N 1
ATOM 877 C CA . LEU A 1 109 ? 5.005 0.136 18.107 1.00 95.44 109 LEU A CA 1
ATOM 878 C C . LEU A 1 109 ? 3.584 -0.318 18.479 1.00 95.44 109 LEU A C 1
ATOM 880 O O . LEU A 1 109 ? 2.939 0.298 19.328 1.00 95.44 109 LEU A O 1
ATOM 884 N N . PHE A 1 110 ? 3.070 -1.358 17.821 1.00 94.19 110 PHE A N 1
ATOM 885 C CA . PHE A 1 110 ? 1.731 -1.892 18.038 1.00 94.19 110 PHE A CA 1
ATOM 886 C C . PHE A 1 110 ? 1.785 -3.336 18.543 1.00 94.19 110 PHE A C 1
ATOM 888 O O . PHE A 1 110 ? 2.839 -3.881 18.858 1.00 94.19 110 PHE A O 1
ATOM 895 N N . ASP A 1 111 ? 0.614 -3.957 18.644 1.00 92.62 111 ASP A N 1
ATOM 896 C CA . ASP A 1 111 ? 0.491 -5.355 19.019 1.00 92.62 111 ASP A CA 1
ATOM 897 C C . ASP A 1 111 ? 1.058 -6.307 17.947 1.00 92.62 111 ASP A C 1
ATOM 899 O O . ASP A 1 111 ? 1.130 -5.993 16.754 1.00 92.62 111 ASP A O 1
ATOM 903 N N . GLN A 1 112 ? 1.425 -7.515 18.387 1.00 94.38 112 GLN A N 1
ATOM 904 C CA . GLN A 1 112 ? 1.969 -8.564 17.522 1.00 94.38 112 GLN A CA 1
ATOM 905 C C . GLN A 1 112 ? 1.033 -8.907 16.354 1.00 94.38 112 GLN A C 1
ATOM 907 O O . GLN A 1 112 ? 1.505 -9.242 15.268 1.00 94.38 112 GLN A O 1
ATOM 912 N N . SER A 1 113 ? -0.286 -8.803 16.543 1.00 92.06 113 SER A N 1
ATOM 913 C CA . SER A 1 113 ? -1.244 -9.105 15.478 1.00 92.06 113 SER A CA 1
ATOM 914 C C . SER A 1 113 ? -1.113 -8.096 14.341 1.00 92.06 113 SER A C 1
ATOM 916 O O . SER A 1 113 ? -1.046 -8.495 13.181 1.00 92.06 113 SER A O 1
ATOM 918 N N . PHE A 1 114 ? -1.006 -6.800 14.648 1.00 92.50 114 PHE A N 1
ATOM 919 C CA . PHE A 1 114 ? -0.803 -5.754 13.644 1.00 92.50 114 PHE A CA 1
ATOM 920 C C . PHE A 1 114 ? 0.508 -5.934 12.865 1.00 92.50 114 PHE A C 1
ATOM 922 O O . PHE A 1 114 ? 0.511 -5.794 11.641 1.00 92.50 114 PHE A O 1
ATOM 929 N N . PHE A 1 115 ? 1.596 -6.318 13.541 1.00 94.38 115 PHE A N 1
ATOM 930 C CA . PHE A 1 115 ? 2.856 -6.682 12.880 1.00 94.38 115 PHE A CA 1
ATOM 931 C C . PHE A 1 115 ? 2.666 -7.843 11.887 1.00 94.38 115 PHE A C 1
ATOM 933 O O . PHE A 1 115 ? 3.082 -7.752 10.731 1.00 94.38 115 PHE A O 1
ATOM 940 N N . LEU A 1 116 ? 1.987 -8.920 12.300 1.00 93.12 116 LEU A N 1
ATOM 941 C CA . LEU A 1 116 ? 1.713 -10.069 11.430 1.00 93.12 116 LEU A CA 1
ATOM 942 C C . LEU A 1 116 ? 0.840 -9.690 10.227 1.00 93.12 116 LEU A C 1
ATOM 944 O O . LEU A 1 116 ? 1.115 -10.137 9.112 1.00 93.12 116 LEU A O 1
ATOM 948 N N . TYR A 1 117 ? -0.158 -8.825 10.418 1.00 91.69 117 TYR A N 1
ATOM 949 C CA . TYR A 1 117 ? -0.965 -8.295 9.319 1.00 91.69 117 TYR A CA 1
ATOM 950 C 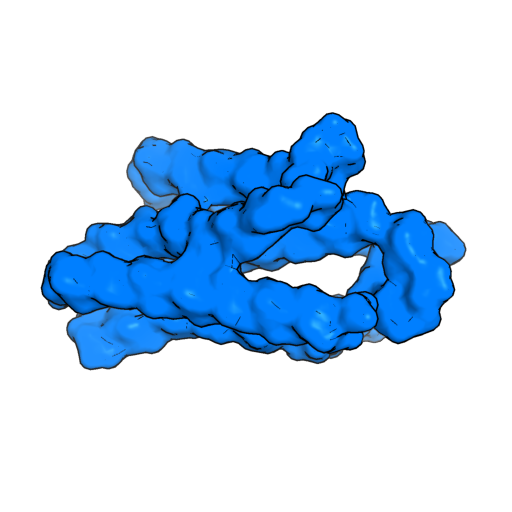C . TYR A 1 117 ? -0.144 -7.454 8.340 1.00 91.69 117 TYR A C 1
ATOM 952 O O . TYR A 1 117 ? -0.312 -7.594 7.130 1.00 91.69 117 TYR A O 1
ATOM 960 N N . ALA A 1 118 ? 0.769 -6.614 8.832 1.00 93.25 118 ALA A N 1
ATOM 961 C CA . ALA A 1 118 ? 1.655 -5.841 7.970 1.00 93.25 118 ALA A CA 1
ATOM 962 C C . ALA A 1 118 ? 2.574 -6.754 7.145 1.00 93.25 118 ALA A C 1
ATOM 964 O O . ALA A 1 118 ? 2.686 -6.577 5.931 1.00 93.25 118 ALA A O 1
ATOM 965 N N . CYS A 1 119 ? 3.164 -7.778 7.770 1.00 94.06 119 CYS A N 1
ATOM 966 C CA . CYS A 1 119 ? 3.942 -8.809 7.082 1.00 94.06 119 CYS A CA 1
ATOM 967 C C . CYS A 1 119 ? 3.119 -9.532 6.006 1.00 94.06 119 CYS A C 1
ATOM 969 O O . CYS A 1 119 ? 3.587 -9.680 4.875 1.00 94.06 119 CYS A O 1
ATOM 971 N N . ALA A 1 120 ? 1.883 -9.928 6.324 1.00 92.88 120 ALA A N 1
ATOM 972 C CA . ALA A 1 120 ? 0.970 -10.533 5.360 1.00 92.88 120 ALA A CA 1
ATOM 973 C C . ALA A 1 120 ? 0.653 -9.576 4.202 1.00 92.88 120 ALA A C 1
ATOM 975 O O . ALA A 1 120 ? 0.660 -9.998 3.051 1.00 92.88 120 ALA A O 1
ATOM 976 N N . GLY A 1 121 ? 0.451 -8.286 4.480 1.00 92.19 121 GLY A N 1
ATOM 977 C CA . GLY A 1 121 ? 0.232 -7.260 3.462 1.00 92.19 121 GLY A CA 1
ATOM 978 C C . GLY A 1 121 ? 1.423 -7.095 2.513 1.00 92.19 121 GLY A C 1
ATOM 979 O O . GLY A 1 121 ? 1.244 -7.094 1.295 1.00 92.19 121 GLY A O 1
ATOM 980 N N . TYR A 1 122 ? 2.648 -7.034 3.043 1.00 93.25 122 TYR A N 1
ATOM 981 C CA . TYR A 1 122 ? 3.859 -7.015 2.218 1.00 93.25 122 TYR A CA 1
ATOM 982 C C . TYR A 1 122 ? 3.979 -8.269 1.354 1.00 93.25 122 TYR A C 1
ATOM 984 O O . TYR A 1 122 ? 4.190 -8.161 0.145 1.00 93.25 122 TYR A O 1
ATOM 992 N N . LEU A 1 123 ? 3.803 -9.449 1.954 1.00 93.50 123 LEU A N 1
ATOM 993 C CA . LEU A 1 123 ? 3.847 -10.717 1.232 1.00 93.50 123 LEU A CA 1
ATOM 994 C C . LEU A 1 123 ? 2.789 -10.756 0.125 1.00 93.50 123 LEU A C 1
ATOM 996 O O . LEU A 1 123 ? 3.087 -11.165 -0.992 1.00 93.50 123 LEU A O 1
ATOM 1000 N N . PHE A 1 124 ? 1.584 -10.263 0.405 1.00 92.19 124 PHE A N 1
ATOM 1001 C CA . PHE A 1 124 ? 0.489 -10.182 -0.553 1.00 92.19 124 PHE A CA 1
ATOM 1002 C C . PHE A 1 124 ? 0.861 -9.333 -1.780 1.00 92.19 124 PHE A C 1
ATOM 1004 O O . PHE A 1 124 ? 0.642 -9.743 -2.920 1.00 92.19 124 PHE A O 1
ATOM 1011 N N . GLY A 1 125 ? 1.496 -8.176 -1.581 1.00 90.25 125 GLY A N 1
ATOM 1012 C CA . GLY A 1 125 ? 1.974 -7.354 -2.696 1.00 90.25 125 GLY A CA 1
ATOM 1013 C C . GLY A 1 125 ? 3.172 -7.941 -3.449 1.00 90.25 125 GLY A C 1
ATOM 1014 O O . GLY A 1 125 ? 3.274 -7.787 -4.669 1.00 90.25 125 GLY A O 1
ATOM 1015 N N . VAL A 1 126 ? 4.059 -8.657 -2.750 1.00 91.88 126 VAL A N 1
ATOM 1016 C CA . VAL A 1 126 ? 5.171 -9.378 -3.385 1.00 91.88 126 VAL A CA 1
ATOM 1017 C C . VAL A 1 126 ? 4.639 -10.501 -4.268 1.00 91.88 126 VAL A C 1
ATOM 1019 O O . VAL A 1 126 ? 5.006 -10.574 -5.436 1.00 91.88 126 VAL A O 1
ATOM 1022 N N . VAL A 1 127 ? 3.733 -11.337 -3.756 1.00 93.38 127 VAL A N 1
ATOM 1023 C CA . VAL A 1 127 ? 3.122 -12.443 -4.512 1.00 93.38 127 VAL A CA 1
ATOM 1024 C C . VAL A 1 127 ? 2.364 -11.928 -5.740 1.00 93.38 127 VAL A C 1
ATOM 1026 O O . VAL A 1 127 ? 2.423 -12.548 -6.802 1.00 93.38 127 VAL A O 1
ATOM 1029 N N . TYR A 1 128 ? 1.724 -10.760 -5.640 1.00 91.75 128 TYR A N 1
ATOM 1030 C CA . TYR A 1 128 ? 1.062 -10.127 -6.781 1.00 91.75 128 TYR A CA 1
ATOM 1031 C C . TYR A 1 128 ? 2.009 -9.880 -7.965 1.00 91.75 128 TYR A C 1
ATOM 1033 O O . TYR A 1 128 ? 1.670 -10.204 -9.105 1.00 91.75 128 TYR A O 1
ATOM 1041 N N . SER A 1 129 ? 3.194 -9.327 -7.679 1.00 92.56 129 SER A N 1
ATOM 1042 C CA . SER A 1 129 ? 4.067 -8.707 -8.689 1.00 92.56 129 SER A CA 1
ATOM 1043 C C . SER A 1 129 ? 5.293 -9.553 -9.050 1.00 92.56 129 SER A C 1
ATOM 1045 O O . SER A 1 129 ? 5.841 -9.415 -10.141 1.00 92.56 129 SER A O 1
ATOM 1047 N N . HIS A 1 130 ? 5.750 -10.428 -8.150 1.00 93.38 130 HIS A N 1
ATOM 1048 C CA . HIS A 1 130 ? 7.032 -11.110 -8.296 1.00 93.38 130 HIS A CA 1
ATOM 1049 C C . HIS A 1 130 ? 7.042 -12.066 -9.505 1.00 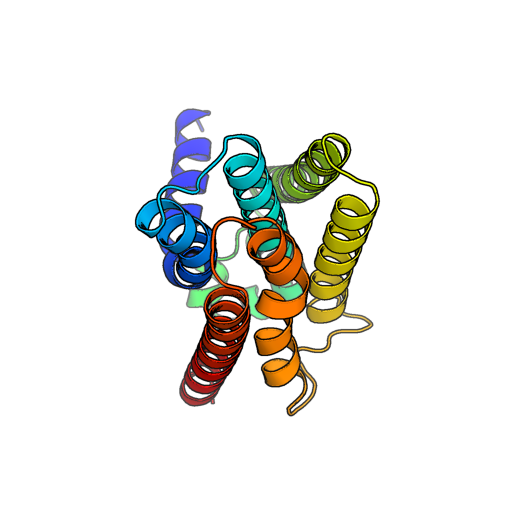93.38 130 HIS A C 1
ATOM 1051 O O . HIS A 1 130 ? 6.199 -12.965 -9.558 1.00 93.38 130 HIS A O 1
ATOM 1057 N N . PRO A 1 131 ? 8.027 -11.986 -10.426 1.00 88.06 131 PRO A N 1
ATOM 1058 C CA . PRO A 1 131 ? 7.997 -12.703 -11.707 1.00 88.06 131 PRO A CA 1
ATOM 1059 C C . PRO A 1 131 ? 7.774 -14.219 -11.615 1.00 88.06 131 PRO A C 1
ATOM 1061 O O . PRO A 1 131 ? 7.127 -14.797 -12.481 1.00 88.06 131 PRO A O 1
ATOM 1064 N N . LYS A 1 132 ? 8.277 -14.875 -10.560 1.00 89.12 132 LYS A N 1
ATOM 1065 C CA . LYS A 1 132 ? 8.167 -16.337 -10.398 1.00 89.12 132 LYS A CA 1
ATOM 1066 C C . LYS A 1 132 ? 6.786 -16.820 -9.943 1.00 89.12 132 LYS A C 1
ATOM 1068 O O . LYS A 1 132 ? 6.459 -17.982 -10.149 1.00 89.12 132 LYS A O 1
ATOM 1073 N N . ILE A 1 133 ? 6.000 -15.962 -9.292 1.00 89.50 133 ILE A N 1
ATOM 1074 C CA . ILE A 1 133 ? 4.716 -16.324 -8.657 1.00 89.50 133 ILE A CA 1
ATOM 1075 C C . ILE A 1 133 ? 3.576 -15.364 -9.026 1.00 89.50 133 ILE A C 1
ATOM 1077 O O . ILE A 1 133 ? 2.496 -15.450 -8.448 1.00 89.50 133 ILE A O 1
ATOM 1081 N N . ARG A 1 134 ? 3.817 -14.481 -10.003 1.00 87.94 134 ARG A N 1
ATOM 1082 C CA . ARG A 1 134 ? 2.984 -13.336 -10.382 1.00 87.94 134 ARG A CA 1
ATOM 1083 C C . ARG A 1 134 ? 1.522 -13.733 -10.572 1.00 87.94 134 ARG A C 1
ATOM 1085 O O . ARG A 1 134 ? 1.177 -14.486 -11.486 1.00 87.94 134 ARG A O 1
ATOM 1092 N N . VAL A 1 135 ? 0.660 -13.201 -9.710 1.00 86.75 135 VAL A N 1
ATOM 1093 C CA . VAL A 1 135 ? -0.787 -13.458 -9.754 1.00 86.75 135 VAL A CA 1
ATOM 1094 C C . VAL A 1 135 ? -1.475 -12.605 -10.818 1.00 86.75 135 VAL A C 1
ATOM 1096 O O . VAL A 1 135 ? -2.437 -13.062 -11.427 1.00 86.75 135 VAL A O 1
ATOM 1099 N N . ARG A 1 136 ? -0.944 -11.412 -11.107 1.00 80.00 136 ARG A N 1
ATOM 1100 C CA . ARG A 1 136 ? -1.507 -10.458 -12.078 1.00 80.00 136 ARG A CA 1
ATOM 1101 C C . ARG A 1 136 ? -1.783 -11.042 -13.469 1.00 80.00 136 ARG A C 1
ATOM 1103 O O . ARG A 1 136 ? -2.731 -10.635 -14.127 1.00 80.00 136 ARG A O 1
ATOM 1110 N N . ASN A 1 137 ? -0.985 -12.012 -13.913 1.00 81.00 137 ASN A N 1
ATOM 1111 C CA . ASN A 1 137 ? -1.123 -12.606 -15.248 1.00 81.00 137 ASN A CA 1
ATOM 1112 C C . ASN A 1 137 ? -2.134 -13.764 -15.287 1.00 81.00 137 ASN A C 1
ATOM 1114 O O . ASN A 1 137 ? -2.299 -14.411 -16.319 1.00 81.00 137 ASN A O 1
ATOM 1118 N N . ARG A 1 138 ? -2.788 -14.070 -14.162 1.00 84.88 138 ARG A N 1
ATOM 1119 C CA . ARG A 1 138 ? -3.774 -15.143 -14.062 1.00 84.88 138 ARG A CA 1
ATOM 1120 C C . ARG A 1 138 ? -5.175 -14.552 -14.181 1.00 84.88 138 ARG A C 1
ATOM 1122 O O . ARG A 1 138 ? -5.572 -13.700 -13.384 1.00 84.88 138 ARG A O 1
ATOM 1129 N N . THR A 1 139 ? -5.935 -15.041 -15.157 1.00 78.31 139 THR A N 1
ATOM 1130 C CA . THR A 1 139 ? -7.325 -14.637 -15.402 1.00 78.31 139 THR A CA 1
ATOM 1131 C C . THR A 1 139 ? -8.160 -14.773 -14.128 1.00 78.31 139 THR A C 1
ATOM 1133 O O . THR A 1 139 ? -8.009 -15.748 -13.389 1.00 78.31 139 THR A O 1
ATOM 1136 N N . TYR A 1 140 ? -9.021 -13.785 -13.863 1.00 83.44 140 TYR A N 1
ATOM 1137 C CA . TYR A 1 140 ? -9.861 -13.631 -12.659 1.00 83.44 140 TYR A CA 1
ATOM 1138 C C . TYR A 1 140 ? -9.109 -13.365 -11.349 1.00 83.44 140 TYR A C 1
ATOM 1140 O O . TYR A 1 140 ? -9.568 -12.571 -10.526 1.00 83.44 140 TYR A O 1
ATOM 1148 N N . TRP A 1 141 ? -7.943 -13.978 -11.158 1.00 87.50 141 TRP A N 1
ATOM 1149 C CA . TRP A 1 141 ? -7.146 -13.818 -9.948 1.00 87.50 141 TRP A CA 1
ATOM 1150 C C . TRP A 1 141 ? -6.647 -12.394 -9.755 1.00 87.50 141 TRP A C 1
ATOM 1152 O O . TRP A 1 141 ? -6.612 -11.938 -8.621 1.00 87.50 141 TRP A O 1
ATOM 1162 N N . ASP A 1 142 ? -6.332 -11.677 -10.832 1.00 87.19 142 ASP A N 1
ATOM 1163 C CA . ASP A 1 142 ? -5.950 -10.264 -10.774 1.00 87.19 142 ASP A CA 1
ATOM 1164 C C . ASP A 1 142 ? -7.019 -9.395 -10.076 1.00 87.19 142 ASP A C 1
ATOM 1166 O O . ASP A 1 142 ? -6.722 -8.677 -9.121 1.00 87.19 142 ASP A O 1
ATOM 1170 N N . MET A 1 143 ? -8.291 -9.542 -10.468 1.00 86.19 143 MET A N 1
ATOM 1171 C CA . MET A 1 143 ? -9.415 -8.819 -9.856 1.00 86.19 143 MET A CA 1
ATOM 1172 C C . MET A 1 143 ? -9.625 -9.204 -8.391 1.00 86.19 143 MET A C 1
ATOM 1174 O O . MET A 1 143 ? -9.780 -8.328 -7.538 1.00 86.19 143 MET A O 1
ATOM 1178 N N . ILE A 1 144 ? -9.622 -10.509 -8.090 1.00 89.31 144 ILE A N 1
ATOM 1179 C CA . ILE A 1 144 ? -9.794 -11.005 -6.717 1.00 89.31 144 ILE A CA 1
ATOM 1180 C C . ILE A 1 144 ? -8.665 -10.469 -5.835 1.00 89.31 144 ILE A C 1
ATOM 1182 O O . ILE A 1 144 ? -8.917 -9.981 -4.735 1.00 89.31 144 ILE A O 1
ATOM 1186 N N . TRP A 1 145 ? -7.427 -10.503 -6.327 1.00 90.94 145 TRP A N 1
ATOM 1187 C CA . TRP A 1 145 ? -6.259 -10.033 -5.593 1.00 90.94 145 TRP A CA 1
ATOM 1188 C C . TRP A 1 145 ? -6.336 -8.531 -5.306 1.00 90.94 145 TRP A C 1
ATOM 1190 O O . TRP A 1 145 ? -6.111 -8.100 -4.175 1.00 90.94 145 TRP A O 1
ATOM 1200 N N . HIS A 1 146 ? -6.744 -7.736 -6.298 1.00 85.88 146 HIS A N 1
ATOM 1201 C CA . HIS A 1 146 ? -6.981 -6.306 -6.126 1.00 85.88 146 HIS A CA 1
ATOM 1202 C C . HIS A 1 146 ? -8.074 -6.001 -5.096 1.00 85.88 146 HIS A C 1
ATOM 1204 O O . HIS A 1 146 ? -7.896 -5.107 -4.266 1.00 85.88 146 HIS A O 1
ATOM 1210 N N . GLY A 1 147 ? -9.181 -6.748 -5.104 1.00 87.25 147 GLY A N 1
ATOM 1211 C CA . GLY A 1 147 ? -10.236 -6.634 -4.093 1.00 87.25 147 GLY A CA 1
ATOM 1212 C C . GLY A 1 147 ? -9.753 -6.995 -2.689 1.00 87.25 147 GLY A C 1
ATOM 1213 O O . GLY A 1 147 ? -10.062 -6.308 -1.717 1.00 87.25 147 GLY A O 1
ATOM 1214 N N . MET A 1 148 ? -8.947 -8.049 -2.579 1.00 90.12 148 MET A N 1
ATOM 1215 C CA . MET A 1 148 ? -8.438 -8.552 -1.305 1.00 90.12 148 MET A CA 1
ATOM 1216 C C . MET A 1 148 ? -7.417 -7.624 -0.640 1.00 90.12 148 MET A C 1
ATOM 1218 O O . MET A 1 148 ? -7.261 -7.698 0.576 1.00 90.12 148 MET A O 1
ATOM 1222 N N . TRP A 1 149 ? -6.759 -6.717 -1.370 1.00 86.94 149 TRP A N 1
ATOM 1223 C CA . TRP A 1 149 ? -5.800 -5.780 -0.773 1.00 86.94 149 TRP A CA 1
ATOM 1224 C C . TRP A 1 149 ? -6.413 -4.899 0.341 1.00 86.94 149 TRP A C 1
ATOM 1226 O O . TRP A 1 149 ? -5.910 -4.948 1.468 1.00 86.94 149 TRP A O 1
ATOM 1236 N N . PRO A 1 150 ? -7.516 -4.156 0.110 1.00 82.06 150 PRO A N 1
ATOM 1237 C CA . PRO A 1 150 ? -8.233 -3.447 1.172 1.00 82.06 150 PRO A CA 1
ATOM 1238 C C . PRO A 1 150 ? -8.648 -4.329 2.353 1.00 82.06 150 PRO A C 1
ATOM 1240 O O . PRO A 1 150 ? -8.672 -3.861 3.489 1.00 82.06 150 PRO A O 1
ATOM 1243 N N . VAL A 1 151 ? -8.941 -5.608 2.107 1.00 86.25 151 VAL A N 1
ATOM 1244 C CA . VAL A 1 151 ? -9.313 -6.559 3.160 1.00 86.25 151 VAL A CA 1
ATOM 1245 C C . VAL A 1 151 ? -8.091 -6.939 3.993 1.00 86.25 151 VAL A C 1
ATOM 1247 O O . VAL A 1 151 ? -8.136 -6.838 5.213 1.00 86.25 151 VAL A O 1
ATOM 1250 N N . VAL A 1 152 ? -6.979 -7.328 3.375 1.00 86.12 152 VAL A N 1
ATOM 1251 C CA . VAL A 1 152 ? -5.773 -7.765 4.096 1.00 86.12 152 VAL A CA 1
ATOM 1252 C C . VAL A 1 152 ? -5.08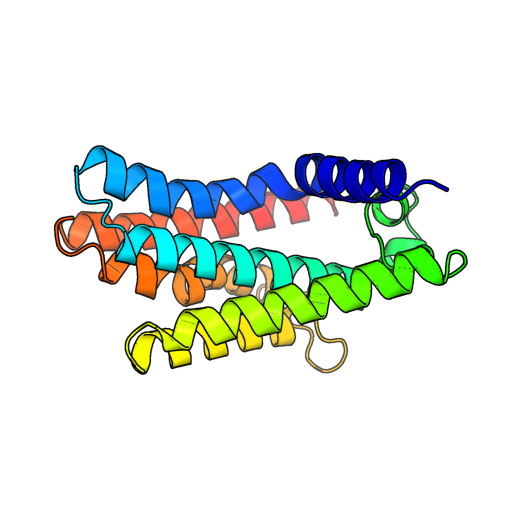4 -6.588 4.792 1.00 86.12 152 VAL A C 1
ATOM 1254 O O . VAL A 1 152 ? -4.730 -6.689 5.964 1.00 86.12 152 VAL A O 1
ATOM 1257 N N . GLY A 1 153 ? -4.917 -5.462 4.093 1.00 81.12 153 GLY A N 1
ATOM 1258 C CA . GLY A 1 153 ? -4.217 -4.287 4.615 1.00 81.12 153 GLY A CA 1
ATOM 1259 C C . GLY A 1 153 ? -5.099 -3.348 5.443 1.00 81.12 153 GLY A C 1
ATOM 1260 O O . GLY A 1 153 ? -4.655 -2.814 6.457 1.00 81.12 153 GLY A O 1
ATOM 1261 N N . GLY A 1 154 ? -6.352 -3.136 5.035 1.00 81.62 154 GLY A N 1
ATOM 1262 C CA . GLY A 1 154 ? -7.250 -2.143 5.637 1.00 81.62 154 GLY A CA 1
ATOM 1263 C C . GLY A 1 154 ? -8.038 -2.635 6.849 1.00 81.62 154 GLY A C 1
ATOM 1264 O O . GLY A 1 154 ? -8.298 -1.857 7.770 1.00 81.62 154 GLY A O 1
ATOM 1265 N N . THR A 1 155 ? -8.381 -3.926 6.900 1.00 85.75 155 THR A N 1
ATOM 1266 C CA . THR A 1 155 ? -9.167 -4.507 8.006 1.00 85.75 155 THR A CA 1
ATOM 1267 C C . THR A 1 155 ? -8.541 -4.272 9.385 1.00 85.75 155 THR A C 1
ATOM 1269 O O . THR A 1 155 ? -9.268 -3.828 10.273 1.00 85.75 155 THR A O 1
ATOM 1272 N N . PRO A 1 156 ? -7.227 -4.470 9.613 1.00 85.00 156 PRO A N 1
ATOM 1273 C CA . PRO A 1 156 ? -6.618 -4.239 10.928 1.00 85.00 156 PRO A CA 1
ATOM 1274 C C . PRO A 1 156 ? -6.753 -2.788 11.406 1.00 85.00 156 PRO A C 1
ATOM 1276 O O . PRO A 1 156 ? -6.953 -2.531 12.595 1.00 85.00 156 PRO A O 1
ATOM 1279 N N . VAL A 1 157 ? -6.684 -1.832 10.474 1.00 85.88 157 VAL A N 1
ATOM 1280 C CA . VAL A 1 157 ? -6.857 -0.404 10.759 1.00 85.88 157 VAL A CA 1
ATOM 1281 C C . VAL A 1 157 ? -8.315 -0.119 11.117 1.00 85.88 157 VAL A C 1
ATOM 1283 O O . VAL A 1 157 ? -8.589 0.419 12.189 1.00 85.88 157 VAL A O 1
ATOM 1286 N N . ILE A 1 158 ? -9.261 -0.561 10.284 1.00 84.75 158 ILE A N 1
ATOM 1287 C CA . ILE A 1 158 ? -10.697 -0.353 10.512 1.00 84.75 158 ILE A CA 1
ATOM 1288 C C . ILE A 1 158 ? -11.173 -1.013 11.807 1.00 84.75 158 ILE A C 1
ATOM 1290 O O . ILE A 1 158 ? -11.884 -0.387 12.593 1.00 84.75 158 ILE A O 1
ATOM 1294 N N . LEU A 1 159 ? -10.790 -2.265 12.064 1.00 85.81 159 LEU A N 1
ATOM 1295 C CA . LEU A 1 159 ? -11.222 -2.990 13.259 1.00 85.81 159 LEU A CA 1
ATOM 1296 C C . LEU A 1 159 ? -10.684 -2.361 14.546 1.00 85.81 159 LEU A C 1
ATOM 1298 O O . LEU A 1 159 ? -11.309 -2.503 15.595 1.00 85.81 159 LEU A O 1
ATOM 1302 N N . SER A 1 160 ? -9.595 -1.599 14.468 1.00 86.81 160 SER A N 1
ATOM 1303 C CA . SER A 1 160 ? -9.074 -0.863 15.617 1.00 86.81 160 SER A CA 1
ATOM 1304 C C . SER A 1 160 ? -9.812 0.433 15.947 1.00 86.81 160 SER A C 1
ATOM 1306 O O . SER A 1 160 ? -9.683 0.934 17.061 1.00 86.81 160 SER A O 1
ATOM 1308 N N . ALA A 1 161 ? -10.646 0.944 15.037 1.00 88.00 161 ALA A N 1
ATOM 1309 C CA . ALA A 1 161 ? -11.498 2.105 15.280 1.00 88.00 161 ALA A CA 1
ATOM 1310 C C . ALA A 1 161 ? -12.764 1.705 16.066 1.00 88.00 161 ALA A C 1
ATOM 1312 O O . ALA A 1 161 ? -13.877 1.738 15.549 1.00 88.00 161 ALA A O 1
ATOM 1313 N N . THR A 1 162 ? -12.604 1.266 17.317 1.00 89.12 162 THR A N 1
ATOM 1314 C CA . THR A 1 162 ? -13.683 0.679 18.142 1.00 89.12 162 THR A CA 1
ATOM 1315 C C . THR A 1 162 ? -14.830 1.630 18.471 1.00 89.12 162 THR A C 1
ATOM 1317 O O . THR A 1 162 ? -15.931 1.162 18.744 1.00 89.12 162 THR A O 1
ATOM 1320 N N . ALA A 1 163 ? -14.604 2.942 18.382 1.00 89.50 163 ALA A N 1
ATOM 1321 C CA . ALA A 1 163 ? -15.652 3.954 18.503 1.00 89.50 163 ALA A CA 1
ATOM 1322 C C . ALA A 1 163 ? -16.640 3.954 17.317 1.00 89.50 163 ALA A C 1
ATOM 1324 O O . ALA A 1 163 ? -17.730 4.510 17.422 1.00 89.50 163 ALA A O 1
ATOM 1325 N N . ILE A 1 164 ? -16.287 3.320 16.194 1.00 88.62 164 ILE A N 1
ATOM 1326 C CA . ILE A 1 164 ? -17.147 3.197 15.015 1.00 88.62 164 ILE A CA 1
ATOM 1327 C C . ILE A 1 164 ? -17.962 1.896 15.126 1.00 88.62 164 ILE A C 1
ATOM 1329 O O . ILE A 1 164 ? -17.380 0.826 15.352 1.00 88.62 164 ILE A O 1
ATOM 1333 N N . PRO A 1 165 ? -19.294 1.926 14.917 1.00 92.94 165 PRO A N 1
ATOM 1334 C CA . PRO A 1 165 ? -20.123 0.724 14.929 1.00 92.94 165 PRO A CA 1
ATOM 1335 C C . PRO A 1 165 ? -19.564 -0.388 14.032 1.00 92.94 165 PRO A C 1
ATOM 1337 O O . PRO A 1 165 ? -19.096 -0.133 12.920 1.00 92.94 165 PRO A O 1
ATOM 1340 N N . LEU A 1 166 ? -19.617 -1.643 14.499 1.00 91.31 166 LEU A N 1
ATOM 1341 C CA . LEU A 1 166 ? -19.072 -2.788 13.757 1.00 91.31 166 LEU A CA 1
ATOM 1342 C C . LEU A 1 166 ? -19.686 -2.915 12.353 1.00 91.31 166 LEU A C 1
ATOM 1344 O O . LEU A 1 166 ? -18.959 -3.173 11.401 1.00 91.31 166 LEU A O 1
ATOM 1348 N N . SER A 1 167 ? -20.990 -2.672 12.207 1.00 93.56 167 SER A N 1
ATOM 1349 C CA . SER A 1 167 ? -21.672 -2.686 10.907 1.00 93.56 167 SER A CA 1
ATOM 1350 C C . SER A 1 167 ? -21.070 -1.685 9.919 1.00 93.56 167 SER A C 1
ATOM 1352 O O . SER A 1 167 ? -20.817 -2.038 8.772 1.00 93.56 167 SER A O 1
ATOM 1354 N N . ILE A 1 168 ? -20.768 -0.464 10.370 1.00 90.06 168 ILE A N 1
ATOM 1355 C CA . ILE A 1 168 ? -20.149 0.585 9.548 1.00 90.06 168 ILE A CA 1
ATOM 1356 C C . ILE A 1 168 ? -18.715 0.204 9.188 1.00 90.06 168 ILE A C 1
ATOM 1358 O O . ILE A 1 168 ? -18.305 0.355 8.038 1.00 90.06 168 ILE A O 1
ATOM 1362 N N . ARG A 1 169 ? -17.960 -0.351 10.141 1.00 88.88 169 ARG A N 1
ATOM 1363 C CA . ARG A 1 169 ? -16.607 -0.868 9.901 1.00 88.88 169 ARG A CA 1
ATOM 1364 C C . ARG A 1 169 ? -16.592 -1.965 8.834 1.00 88.88 169 ARG A C 1
ATOM 1366 O O . ARG A 1 169 ? -15.826 -1.876 7.879 1.00 88.88 169 ARG A O 1
ATOM 1373 N N . LEU A 1 170 ? -17.471 -2.959 8.945 1.00 89.75 170 LEU A N 1
ATOM 1374 C CA . LEU A 1 170 ? -17.579 -4.046 7.967 1.00 89.75 170 LEU A CA 1
ATOM 1375 C C . LEU A 1 170 ? -18.073 -3.547 6.603 1.00 89.75 170 LEU A C 1
ATOM 1377 O O . LEU A 1 170 ? -17.503 -3.919 5.579 1.00 89.75 170 LEU A O 1
ATOM 1381 N N . ALA A 1 171 ? -19.065 -2.650 6.578 1.00 89.62 171 ALA A N 1
ATOM 1382 C CA . ALA A 1 171 ? -19.526 -2.014 5.345 1.00 89.62 171 ALA A CA 1
ATOM 1383 C C . ALA A 1 171 ? -18.391 -1.248 4.649 1.00 89.62 171 ALA A C 1
ATOM 1385 O O . ALA A 1 171 ? -18.251 -1.317 3.434 1.00 89.62 171 ALA A O 1
ATOM 1386 N N . SER A 1 172 ? -17.528 -0.584 5.417 1.00 86.06 172 SER A N 1
ATOM 1387 C CA . SER A 1 172 ? -16.374 0.157 4.898 1.00 86.06 172 SER A CA 1
ATOM 1388 C C . SER A 1 172 ? -15.338 -0.757 4.232 1.00 86.06 172 SER A C 1
ATOM 1390 O O . SER A 1 172 ? -14.827 -0.435 3.158 1.00 86.06 172 SER A O 1
ATOM 1392 N N . VAL A 1 173 ? -15.065 -1.929 4.818 1.00 87.50 173 VAL A N 1
ATOM 1393 C CA . VAL A 1 173 ? -14.217 -2.960 4.189 1.00 87.50 173 VAL A CA 1
ATOM 1394 C C . VAL A 1 173 ? -14.872 -3.491 2.909 1.00 87.50 173 VAL A C 1
ATOM 1396 O O . VAL A 1 173 ? -14.218 -3.584 1.875 1.00 87.50 173 VAL A O 1
ATOM 1399 N N . GLY A 1 174 ? -16.176 -3.781 2.937 1.00 89.06 174 GLY A N 1
ATOM 1400 C CA . GLY A 1 174 ? -16.906 -4.268 1.762 1.00 89.06 174 GLY A CA 1
ATOM 1401 C C . GLY A 1 174 ? -16.939 -3.260 0.606 1.00 89.06 174 GLY A C 1
ATOM 1402 O O . GLY A 1 174 ? -16.701 -3.622 -0.545 1.00 89.06 174 GLY A O 1
ATOM 1403 N N . LEU A 1 175 ? -17.165 -1.978 0.907 1.00 87.06 175 LEU A N 1
ATOM 1404 C CA . LEU A 1 175 ? -17.163 -0.902 -0.086 1.00 87.06 175 LEU A CA 1
ATOM 1405 C C . LEU A 1 175 ? -15.771 -0.672 -0.682 1.00 87.06 175 LEU A C 1
ATOM 1407 O O . LEU A 1 175 ? -15.655 -0.469 -1.888 1.00 87.06 175 LEU A O 1
ATOM 1411 N N . THR A 1 176 ? -14.712 -0.734 0.130 1.00 84.81 176 THR A N 1
ATOM 1412 C CA . THR A 1 176 ? -13.333 -0.598 -0.373 1.00 84.81 176 THR A CA 1
ATOM 1413 C C . THR A 1 176 ? -12.911 -1.799 -1.219 1.00 84.81 176 THR A C 1
ATOM 1415 O O . THR A 1 176 ? -12.285 -1.596 -2.259 1.00 84.81 176 THR A O 1
ATOM 1418 N N . PHE A 1 177 ? -13.318 -3.021 -0.851 1.00 88.88 177 PHE A N 1
ATOM 1419 C CA . PHE A 1 177 ? -13.186 -4.210 -1.700 1.00 88.88 177 PHE A CA 1
ATOM 1420 C C . PHE A 1 177 ? -13.864 -3.987 -3.059 1.00 88.88 177 PHE A C 1
ATOM 1422 O O . PHE A 1 177 ? -13.210 -4.092 -4.097 1.00 88.88 177 PHE A O 1
ATOM 1429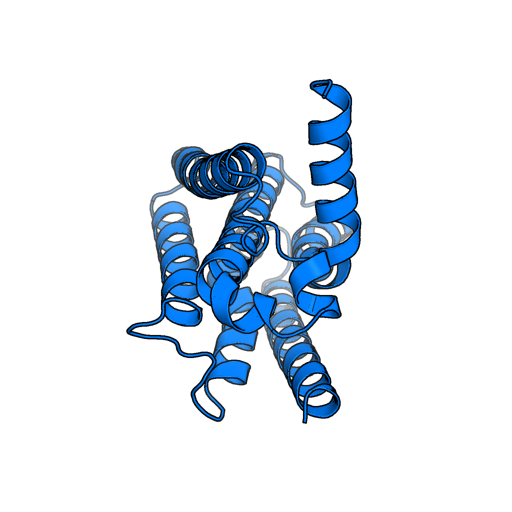 N N . LEU A 1 178 ? -15.149 -3.613 -3.060 1.00 87.75 178 LEU A N 1
ATOM 1430 C CA . LEU A 1 178 ? -15.925 -3.418 -4.287 1.00 87.75 178 LEU A CA 1
ATOM 1431 C C . LEU A 1 178 ? -15.324 -2.320 -5.171 1.00 87.75 178 LEU A C 1
ATOM 1433 O O . LEU A 1 178 ? -15.152 -2.522 -6.370 1.00 87.75 178 LEU A O 1
ATOM 1437 N N . ALA A 1 179 ? -14.948 -1.184 -4.580 1.00 85.06 179 ALA A N 1
ATOM 1438 C CA . ALA A 1 179 ? -14.304 -0.089 -5.298 1.00 85.06 179 ALA A CA 1
ATOM 1439 C C . ALA A 1 179 ? -12.972 -0.523 -5.931 1.00 85.06 179 ALA A C 1
ATOM 1441 O O . ALA A 1 179 ? -12.679 -0.139 -7.060 1.00 85.06 179 ALA A O 1
ATOM 1442 N N . SER A 1 180 ? -12.181 -1.344 -5.232 1.00 85.38 180 SER A N 1
ATOM 1443 C CA . SER A 1 180 ? -10.916 -1.872 -5.752 1.00 85.38 180 SER A CA 1
ATOM 1444 C C . SER A 1 180 ? -11.133 -2.821 -6.935 1.00 85.38 180 SER A C 1
ATOM 1446 O O . SER A 1 180 ? -10.450 -2.704 -7.952 1.00 85.38 180 SER A O 1
ATOM 1448 N N . VAL A 1 181 ? -12.129 -3.711 -6.848 1.00 86.94 181 VAL A N 1
ATOM 1449 C CA . VAL A 1 181 ? -12.496 -4.617 -7.949 1.00 86.94 181 VAL A CA 1
ATOM 1450 C C . VAL A 1 181 ? -12.990 -3.834 -9.165 1.00 86.94 181 VAL A C 1
ATOM 1452 O O . VAL A 1 181 ? -12.513 -4.070 -10.271 1.00 86.94 181 VAL A O 1
ATOM 1455 N N . LEU A 1 182 ? -13.899 -2.873 -8.975 1.00 85.81 182 LEU A N 1
ATOM 1456 C CA . LEU A 1 182 ? -14.440 -2.056 -10.066 1.00 85.81 182 LEU A CA 1
ATOM 1457 C C . LEU A 1 182 ? -13.359 -1.207 -10.742 1.00 85.81 182 LEU A C 1
ATOM 1459 O O . LEU A 1 182 ? -13.346 -1.100 -11.967 1.00 85.81 182 LEU A O 1
ATOM 1463 N N . ALA A 1 183 ? -12.429 -0.645 -9.965 1.00 81.88 183 ALA A N 1
ATOM 1464 C CA . ALA A 1 183 ? -11.286 0.080 -10.511 1.00 81.88 183 ALA A CA 1
ATOM 1465 C C . ALA A 1 183 ? -10.411 -0.827 -11.389 1.00 81.88 183 ALA A C 1
ATOM 1467 O O . ALA A 1 183 ? -10.004 -0.412 -12.473 1.00 81.88 183 ALA A O 1
ATOM 1468 N N . GLN A 1 184 ? -10.175 -2.073 -10.963 1.00 84.81 184 GLN A N 1
ATOM 1469 C CA . GLN A 1 184 ? -9.403 -3.032 -11.752 1.00 84.81 184 GLN A CA 1
ATOM 1470 C C . GLN A 1 184 ? -10.146 -3.480 -13.015 1.00 84.81 184 GLN A C 1
ATOM 1472 O O . GLN A 1 184 ? -9.541 -3.556 -14.080 1.00 84.81 184 GLN A O 1
ATOM 1477 N N . MET A 1 185 ? -11.459 -3.717 -12.931 1.00 83.81 185 MET A N 1
ATOM 1478 C CA . MET A 1 185 ? -12.285 -4.022 -14.106 1.00 83.81 185 MET A CA 1
ATOM 1479 C C . MET A 1 185 ? -12.250 -2.888 -15.126 1.00 83.81 185 MET A C 1
ATOM 1481 O O . MET A 1 185 ? -12.060 -3.132 -16.312 1.00 83.81 185 MET A O 1
ATOM 1485 N N . HIS A 1 186 ? -12.409 -1.646 -14.667 1.00 81.00 186 HIS A N 1
ATOM 1486 C CA . HIS A 1 186 ? -12.336 -0.472 -15.528 1.00 81.00 186 HIS A CA 1
ATOM 1487 C C . HIS A 1 186 ? -10.969 -0.362 -16.209 1.00 81.00 186 HIS A C 1
ATOM 1489 O O . HIS A 1 186 ? -10.906 -0.105 -17.406 1.00 81.00 186 HIS A O 1
ATOM 1495 N N . GLN A 1 187 ? -9.882 -0.616 -15.472 1.00 78.38 187 GLN A N 1
ATOM 1496 C CA . GLN A 1 187 ? -8.544 -0.642 -16.051 1.00 78.38 187 GLN A CA 1
ATOM 1497 C C . GLN A 1 187 ? -8.416 -1.727 -17.135 1.00 78.38 187 GLN A C 1
ATOM 1499 O O . GLN A 1 187 ? -7.939 -1.439 -18.227 1.00 78.38 187 GLN A O 1
ATOM 1504 N N . GLN A 1 188 ? -8.890 -2.949 -16.873 1.00 79.38 188 GLN A N 1
ATOM 1505 C CA . GLN A 1 188 ? -8.846 -4.041 -17.851 1.00 79.38 188 GLN A CA 1
ATOM 1506 C C . GLN A 1 188 ? -9.679 -3.743 -19.108 1.00 79.38 188 GLN A C 1
ATOM 1508 O O . GLN A 1 188 ? -9.229 -4.049 -20.203 1.00 79.38 188 GLN A O 1
ATOM 1513 N N . LEU A 1 189 ? -10.846 -3.104 -18.975 1.00 77.88 189 LEU A N 1
ATOM 1514 C CA . LEU A 1 189 ? -11.687 -2.700 -20.114 1.00 77.88 189 LEU A CA 1
ATOM 1515 C C . LEU A 1 189 ? -11.058 -1.614 -21.002 1.00 77.88 189 LEU A C 1
ATOM 1517 O O . LEU A 1 189 ? -11.524 -1.408 -22.116 1.00 77.88 189 LEU A O 1
ATOM 1521 N N . HIS A 1 190 ? -10.068 -0.874 -20.497 1.00 72.12 190 HIS A N 1
ATOM 1522 C CA . HIS A 1 190 ? -9.361 0.160 -21.257 1.00 72.12 190 HIS A CA 1
ATOM 1523 C C . HIS A 1 190 ? -8.012 -0.306 -21.809 1.00 72.12 190 HIS A C 1
ATOM 1525 O O . HIS A 1 190 ? -7.525 0.278 -22.777 1.00 72.12 190 HIS A O 1
ATOM 1531 N N . ASP A 1 191 ? -7.404 -1.311 -21.179 1.00 67.12 191 ASP A N 1
ATOM 1532 C CA . ASP A 1 191 ? -6.119 -1.877 -21.590 1.00 67.12 191 ASP A CA 1
ATOM 1533 C C . ASP A 1 191 ? -6.272 -2.981 -22.671 1.00 67.12 191 ASP A C 1
ATOM 1535 O O . ASP A 1 191 ? -5.285 -3.278 -23.348 1.00 67.12 191 ASP A O 1
ATOM 1539 N N . TYR A 1 192 ? -7.472 -3.561 -22.851 1.00 60.38 192 TYR A N 1
ATOM 1540 C CA . TYR A 1 192 ? -7.829 -4.564 -23.877 1.00 60.38 192 TYR A CA 1
ATOM 1541 C C . TYR A 1 192 ? -8.924 -4.056 -24.819 1.00 60.38 192 TYR A C 1
ATOM 1543 O O . TYR A 1 192 ? -8.865 -4.417 -26.017 1.00 60.38 192 TYR A O 1
#

Secondary structure (DSSP, 8-state):
--HHHHHHHHHHHHHHHHHHHHHHHHHHHHHHHHTT---HHHHHHHHHHHHHHHHHHHHHHHHHHHHHTTSHHHHTT-TTS-TTSHHHHHHHHHHHHHHHHHHHHHHTTS-HHHHHHHHHHHHHHHHHH-TTT-STTSTTHHHHHHHHHIIIIIHHHHHH-TTS-HHHHHHHHHHHHHHHHHHHHHHHHHH-

Foldseek 3Di:
DDPVVLVVVVVVLVVPPPVLVCVLLVLLVVVCVVLVQDDPVLVLLSVLLVLLSVLLVLVLLLLCLVVLLVDPVSLVNRQCVPVVPVPSNVVSVVSSVCSVCVSLVSQVVDDPVSSVLSVVLNVLSCLCRPPVNHQCVPPPSVLQSQLCNCVSSVLVSLVVSVSDDPVVSVVSSVVSSVSSSVVVVVVVVVVD

Organism: NCBI:txid2053526